Protein AF-0000000066932301 (afdb_homodimer)

Secondary structure (DSSP, 8-state):
------HHHHHHHHHHHHHHHHHTTT-HHHHHHHHEEEEEEEEETTSPPEESHHHIIIIIHHHHHTTEEEEEEEEEEEEEETTEEEEEEEEEEEETTS-TTSTT-EEEEEEEEEEEEE-TTS-EEEEEEEEEE--HHHHHHHHHHHT--/------HHHHHHHHHHHHHHHHHTTT-HHHHHHHHEEEEEEEEETTSPPEESHHHIIIIIHHHHHTTEEEEEEEEEEEEEETTEEEEEEEEEEEETTS-TTSTT-EEEEEEEEEEEEE-TTS-EEEEEEEEEE--HHHHHHHHHHHTT-

Foldseek 3Di:
DPPPPPVVNVQVVVLVVVLQVQVFVLQLCSNLVVAADQFAWEAEAPDPIDTGSCCVSPPPSNVVSVQWPGWGWDWPDWDDDPQKIKTKTKIWTHTPPDDPVRPLIDIWIKIKIFGWDADPVRHIHGRYMYIHTDCVSVVVSSCVRPVVD/DPPPPPVVNVQVVVLVVVLQVQVFVLQLCSNLVVAADQFAWEAEAPDPIDTGSCCVSPPNSNVVSVQWPGKGWDWPDWDDDPQKIKTKTKIWTHTPPDDPVCPLIDIWIKIKIFGWDADPVGHIHGRYMYIHTDCVSVVVSSCVRPVVD

Organism: NCBI:txid1442368

Radius of gyration: 20.49 Å; Cα contacts (8 Å, |Δi|>4): 571; chains: 2; bounding box: 59×53×52 Å

pLDDT: mean 94.24, std 12.94, range [23.59, 98.94]

Solvent-accessible surface area (backbone atoms only — not comparable to full-atom values): 15966 Å² total; per-residue (Å²): 129,80,78,76,72,53,67,69,52,58,51,50,50,50,51,52,52,51,50,41,55,34,48,41,67,56,36,39,60,65,26,39,71,69,41,41,33,68,71,18,35,38,34,53,48,88,48,75,72,43,66,26,36,63,46,44,32,68,57,59,43,40,72,61,40,71,48,40,73,38,48,43,69,43,78,74,49,71,51,76,53,90,51,34,36,43,36,38,29,41,34,40,35,28,52,56,89,54,61,87,88,48,86,72,47,41,75,41,65,35,36,37,41,36,33,43,46,74,44,96,86,66,46,66,32,27,42,32,38,38,36,28,35,53,60,58,70,55,52,53,51,48,44,63,63,56,64,75,93,131,80,79,75,72,54,67,70,53,57,53,50,50,51,51,51,53,50,52,41,56,34,49,41,67,55,36,39,60,65,26,39,69,68,40,41,34,68,72,17,36,38,34,53,49,89,48,75,72,45,66,26,36,65,47,43,32,69,58,58,42,40,72,60,40,72,48,40,73,38,46,44,70,43,78,73,50,71,51,76,53,91,51,34,37,43,35,38,29,40,34,40,35,29,52,56,89,55,63,88,88,48,86,72,47,42,74,41,66,36,36,38,41,35,33,45,46,76,44,96,86,68,46,67,32,27,41,31,37,40,36,28,36,52,60,59,70,55,52,51,51,48,45,63,65,54,62,74,95

Sequence (298 aa):
MASKQDPDRARIQKWLEDNHAASATLSASHWCNNFFSSDIVLQFGNHPPVQGLENVRDHFFPPQLARLDLMEHYIEYFDYVAPRIYQAARIRYRVKGDDPSGKDDVEIPGFATFYVREKEDGGLICYRMEVFIDSRPLEKRLQEVFKGEMASKQDPDRARIQKWLEDNHAASATLSASHWCNNFFSSDIVLQFGNHPPVQGLENVRDHFFPPQLARLDLMEHYIEYFDYVAPRIYQAARIRYRVKGDDPSGKDDVEIPGFATFYVREKEDGGLICYRMEVFIDSRPLEKRLQEVFKGE

Nearest PDB structures (foldseek):
  5iep-assembly1_A  TM=7.722E-01  e=1.688E-08  synthetic construct
  3hx8-assembly2_C  TM=7.615E-01  e=3.060E-08  Mesorhizobium loti
  5ien-assembly1_A  TM=7.304E-01  e=7.466E-08  synthetic construct
  3rob-assembly2_D  TM=7.357E-01  e=4.260E-06  Planctopirus limnophila DSM 3776
  3ff2-assembly1_A-2  TM=7.410E-01  e=2.122E-05  Novosphingobium aromaticivorans DSM 12444

Structure (mmCIF, N/CA/C/O backbone):
data_AF-0000000066932301-model_v1
#
loop_
_entity.id
_entity.type
_entity.pdbx_description
1 polymer 'Unplaced genomic scaffold supercont1.3, whole genome shotgun sequence'
#
loop_
_atom_site.group_PDB
_atom_site.id
_atom_site.type_symbol
_atom_site.label_atom_id
_atom_site.label_alt_id
_atom_site.label_comp_id
_atom_site.label_asym_id
_atom_site.label_entity_id
_atom_site.label_seq_id
_atom_site.pdbx_PDB_ins_code
_atom_site.Cartn_x
_atom_site.Cartn_y
_atom_site.Cartn_z
_atom_site.occupancy
_atom_site.B_iso_or_equiv
_atom_site.auth_seq_id
_atom_site.auth_comp_id
_atom_site.auth_asym_id
_atom_site.auth_atom_id
_atom_site.pdbx_PDB_model_num
ATOM 1 N N . MET A 1 1 ? 23.922 16.797 -20.859 1 23.59 1 MET A N 1
ATOM 2 C CA . MET A 1 1 ? 24.688 15.883 -20.016 1 23.59 1 MET A CA 1
ATOM 3 C C . MET A 1 1 ? 23.812 14.711 -19.562 1 23.59 1 MET A C 1
ATOM 5 O O . MET A 1 1 ? 22.688 14.898 -19.109 1 23.59 1 MET A O 1
ATOM 9 N N . ALA A 1 2 ? 23.75 13.523 -20.016 1 30.47 2 ALA A N 1
ATOM 10 C CA . ALA A 1 2 ? 22.938 12.336 -19.766 1 30.47 2 ALA A CA 1
ATOM 11 C C . ALA A 1 2 ? 22.859 12.023 -18.266 1 30.47 2 ALA A C 1
ATOM 13 O O . ALA A 1 2 ? 23.891 11.969 -17.594 1 30.47 2 ALA A O 1
ATOM 14 N N . SER A 1 3 ? 21.969 12.406 -17.484 1 37.12 3 SER A N 1
ATOM 15 C CA . SER A 1 3 ? 21.969 12.281 -16.031 1 37.12 3 SER A CA 1
ATOM 16 C C . SER A 1 3 ? 22.516 10.93 -15.594 1 37.12 3 SER A C 1
ATOM 18 O O . SER A 1 3 ? 22.109 9.891 -16.125 1 37.12 3 SER A O 1
ATOM 20 N N . LYS A 1 4 ? 23.703 10.695 -15.328 1 42.41 4 LYS A N 1
ATOM 21 C CA . LYS A 1 4 ? 24.422 9.5 -14.883 1 42.41 4 LYS A CA 1
ATOM 22 C C . LYS A 1 4 ? 23.531 8.625 -14 1 42.41 4 LYS A C 1
ATOM 24 O O . LYS A 1 4 ? 23.094 9.047 -12.93 1 42.41 4 LYS A O 1
ATOM 29 N N . GLN A 1 5 ? 22.781 7.695 -14.625 1 49.62 5 GLN A N 1
ATOM 30 C CA . GLN A 1 5 ? 22.016 6.719 -13.859 1 49.62 5 GLN A CA 1
ATOM 31 C C . GLN A 1 5 ? 22.844 6.117 -12.734 1 49.62 5 GLN A C 1
ATOM 33 O O . GLN A 1 5 ? 24.016 5.777 -12.938 1 49.62 5 GLN A O 1
ATOM 38 N N . ASP A 1 6 ? 22.578 6.367 -11.461 1 65.31 6 ASP A N 1
ATOM 39 C CA . ASP A 1 6 ? 23.172 5.75 -10.289 1 65.31 6 ASP A CA 1
ATOM 40 C C . ASP A 1 6 ? 23.234 4.23 -10.438 1 65.31 6 ASP A C 1
ATOM 42 O O . ASP A 1 6 ? 22.203 3.574 -10.594 1 65.31 6 ASP A O 1
ATOM 46 N N . PRO A 1 7 ? 24.453 3.688 -10.953 1 69.19 7 PRO A N 1
ATOM 47 C CA . PRO A 1 7 ? 24.594 2.25 -11.188 1 69.19 7 PRO A CA 1
ATOM 48 C C . PRO A 1 7 ? 23.766 1.406 -10.227 1 69.19 7 PRO A C 1
ATOM 50 O O . PRO A 1 7 ? 23.281 0.337 -10.594 1 69.19 7 PRO A O 1
ATOM 53 N N . ASP A 1 8 ? 23.625 1.852 -9.133 1 84.44 8 ASP A N 1
ATOM 54 C CA . ASP A 1 8 ? 22.828 1.124 -8.156 1 84.44 8 ASP A CA 1
ATOM 55 C C . ASP A 1 8 ? 21.344 1.125 -8.555 1 84.44 8 ASP A C 1
ATOM 57 O O . ASP A 1 8 ? 20.672 0.105 -8.438 1 84.44 8 ASP A O 1
ATOM 61 N N . ARG A 1 9 ? 21.031 2.205 -9.25 1 91.56 9 ARG A N 1
ATOM 62 C CA . ARG A 1 9 ? 19.625 2.283 -9.648 1 91.56 9 ARG A CA 1
ATOM 63 C C . ARG A 1 9 ? 19.344 1.348 -10.82 1 91.56 9 ARG A C 1
ATOM 65 O O . ARG A 1 9 ? 18.281 0.703 -10.859 1 91.56 9 ARG A O 1
ATOM 72 N N . ALA A 1 10 ? 20.172 1.258 -11.82 1 93.81 10 ALA A N 1
ATOM 73 C CA . ALA A 1 10 ? 20.016 0.374 -12.969 1 93.81 10 ALA A CA 1
ATOM 74 C C . ALA A 1 10 ? 19.953 -1.087 -12.539 1 93.81 10 ALA A C 1
ATOM 76 O O . ALA A 1 10 ? 19.172 -1.874 -13.094 1 93.81 10 ALA A O 1
ATOM 77 N N . ARG A 1 11 ? 20.766 -1.373 -11.594 1 94.5 11 ARG A N 1
ATOM 78 C CA . ARG A 1 11 ? 20.797 -2.729 -11.062 1 94.5 11 ARG A CA 1
ATOM 79 C C . ARG A 1 11 ? 19.469 -3.078 -10.391 1 94.5 11 ARG A C 1
ATOM 81 O O . ARG A 1 11 ? 18.938 -4.172 -10.586 1 94.5 11 ARG A O 1
ATOM 88 N N . ILE A 1 12 ? 18.922 -2.207 -9.664 1 96.94 12 ILE A N 1
ATOM 89 C CA . ILE A 1 12 ? 17.656 -2.402 -8.961 1 96.94 12 ILE A CA 1
ATOM 90 C C . ILE A 1 12 ? 16.516 -2.502 -9.977 1 96.94 12 ILE A C 1
ATOM 92 O O . ILE A 1 12 ? 15.648 -3.371 -9.859 1 96.94 12 ILE A O 1
ATOM 96 N N . GLN A 1 13 ? 16.594 -1.638 -10.938 1 97.5 13 GLN A N 1
ATOM 97 C CA . GLN A 1 13 ? 15.578 -1.668 -11.977 1 97.5 13 GLN A CA 1
ATOM 98 C C . GLN A 1 13 ? 15.562 -3.016 -12.695 1 97.5 13 GLN A C 1
ATOM 100 O O . GLN A 1 13 ? 14.492 -3.596 -12.914 1 97.5 13 GLN A O 1
ATOM 105 N N . LYS A 1 14 ? 16.688 -3.451 -13.055 1 97.31 14 LYS A N 1
ATOM 106 C CA . LYS A 1 14 ? 16.781 -4.738 -13.734 1 97.31 14 LYS A CA 1
ATOM 107 C C . LYS A 1 14 ? 16.25 -5.863 -12.859 1 97.31 14 LYS A C 1
ATOM 109 O O . LYS A 1 14 ? 15.539 -6.754 -13.344 1 97.31 14 LYS A O 1
ATOM 114 N N . TRP A 1 15 ? 16.578 -5.848 -11.594 1 98 15 TRP A N 1
ATOM 115 C CA . TRP A 1 15 ? 16.078 -6.855 -10.664 1 98 15 TRP A CA 1
ATOM 116 C C . TRP A 1 15 ? 14.555 -6.852 -10.617 1 98 15 TRP A C 1
ATOM 118 O O . TRP A 1 15 ? 13.922 -7.906 -10.648 1 98 15 TRP A O 1
ATOM 128 N N . LEU A 1 16 ? 13.953 -5.676 -10.539 1 98.75 16 LEU A N 1
ATOM 129 C CA . LEU A 1 16 ? 12.5 -5.543 -10.508 1 98.75 16 LEU A CA 1
ATOM 130 C C . LEU A 1 16 ? 11.875 -6.074 -11.789 1 98.75 16 LEU A C 1
ATOM 132 O O . LEU A 1 16 ? 10.898 -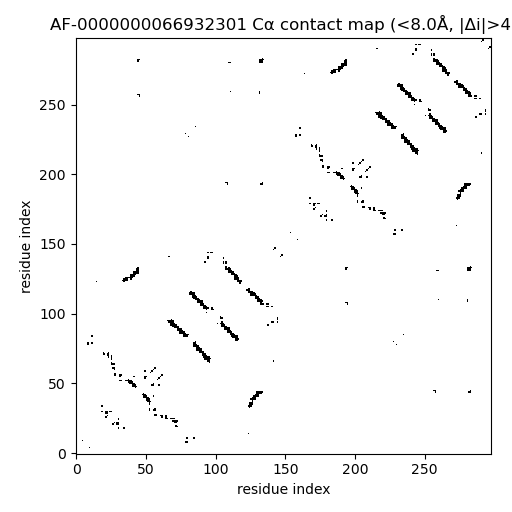6.832 -11.742 1 98.75 16 LEU A O 1
ATOM 136 N N . GLU A 1 17 ? 12.422 -5.664 -12.875 1 98.75 17 GLU A N 1
ATOM 137 C CA . GLU A 1 17 ? 11.906 -6.098 -14.164 1 98.75 17 GLU A CA 1
ATOM 138 C C . GLU A 1 17 ? 11.984 -7.613 -14.312 1 98.75 17 GLU A C 1
ATOM 140 O O . GLU A 1 17 ? 11.039 -8.25 -14.781 1 98.75 17 GLU A O 1
ATOM 145 N N . ASP A 1 18 ? 13.109 -8.172 -13.914 1 98.69 18 ASP A N 1
ATOM 146 C CA . ASP A 1 18 ? 13.266 -9.625 -13.977 1 98.69 18 ASP A CA 1
ATOM 147 C C . ASP A 1 18 ? 12.305 -10.328 -13.023 1 98.69 18 ASP A C 1
ATOM 149 O O . ASP A 1 18 ? 11.742 -11.375 -13.359 1 98.69 18 ASP A O 1
ATOM 153 N N . ASN A 1 19 ? 12.188 -9.82 -11.828 1 98.88 19 ASN A N 1
ATOM 154 C CA . ASN A 1 19 ? 11.234 -10.359 -10.867 1 98.88 19 ASN A CA 1
ATOM 155 C C . ASN A 1 19 ? 9.812 -10.383 -11.43 1 98.88 19 ASN A C 1
ATOM 157 O O . ASN A 1 19 ? 9.117 -11.391 -11.32 1 98.88 19 ASN A O 1
ATOM 161 N N . HIS A 1 20 ? 9.391 -9.297 -12.062 1 98.88 20 HIS A N 1
ATOM 162 C CA . HIS A 1 20 ? 8.039 -9.188 -12.602 1 98.88 20 HIS A CA 1
ATOM 163 C C . HIS A 1 20 ? 7.871 -10.07 -13.828 1 98.88 20 HIS A C 1
ATOM 165 O O . HIS A 1 20 ? 6.797 -10.641 -14.047 1 98.88 20 HIS A O 1
ATOM 171 N N . ALA A 1 21 ? 8.953 -10.156 -14.656 1 98.81 21 ALA A N 1
ATOM 172 C CA . ALA A 1 21 ? 8.906 -11.086 -15.773 1 98.81 21 ALA A CA 1
ATOM 173 C C . ALA A 1 21 ? 8.711 -12.523 -15.289 1 98.81 21 ALA A C 1
ATOM 175 O O . ALA A 1 21 ? 7.961 -13.289 -15.883 1 98.81 21 ALA A O 1
ATOM 176 N N . ALA A 1 22 ? 9.375 -12.836 -14.219 1 98.75 22 ALA A N 1
ATOM 177 C CA . ALA A 1 22 ? 9.25 -14.172 -13.641 1 98.75 22 ALA A CA 1
ATOM 178 C C . ALA A 1 22 ? 7.836 -14.406 -13.109 1 98.75 22 ALA A C 1
ATOM 180 O O . ALA A 1 22 ? 7.227 -15.445 -13.383 1 98.75 22 ALA A O 1
ATOM 181 N N . SER A 1 23 ? 7.281 -13.492 -12.352 1 98.69 23 SER A N 1
ATOM 182 C CA . SER A 1 23 ? 5.938 -13.664 -11.812 1 98.69 23 SER A CA 1
ATOM 183 C C . SER A 1 23 ? 4.898 -13.75 -12.93 1 98.69 23 SER A C 1
ATOM 185 O O . SER A 1 23 ? 3.879 -14.422 -12.781 1 98.69 23 SER A O 1
ATOM 187 N N . ALA A 1 24 ? 5.172 -13.133 -14.086 1 98.75 24 ALA A N 1
ATOM 188 C CA . ALA A 1 24 ? 4.246 -13.102 -15.219 1 98.75 24 ALA A CA 1
ATOM 189 C C . ALA A 1 24 ? 4.129 -14.477 -15.867 1 98.75 24 ALA A C 1
ATOM 191 O O . ALA A 1 24 ? 3.189 -14.727 -16.625 1 98.75 24 ALA A O 1
ATOM 192 N N . THR A 1 25 ? 5.07 -15.352 -15.625 1 98.62 25 THR A N 1
ATOM 193 C CA . THR A 1 25 ? 4.992 -16.703 -16.156 1 98.62 25 THR A CA 1
ATOM 194 C C . THR A 1 25 ? 3.912 -17.516 -15.438 1 98.62 25 THR A C 1
ATOM 196 O O . THR A 1 25 ? 3.525 -18.594 -15.898 1 98.62 25 THR A O 1
ATOM 199 N N . LEU A 1 26 ? 3.49 -17.062 -14.336 1 98.62 26 LEU A N 1
ATOM 200 C CA . LEU A 1 26 ? 2.488 -17.688 -13.477 1 98.62 26 LEU A CA 1
ATOM 201 C C . LEU A 1 26 ? 2.988 -19.016 -12.938 1 98.62 26 LEU A C 1
ATOM 203 O O . LEU A 1 26 ? 2.189 -19.891 -12.586 1 98.62 26 LEU A O 1
ATOM 207 N N . SER A 1 27 ? 4.285 -19.219 -12.922 1 98.56 27 SER A N 1
ATOM 208 C CA . SER A 1 27 ? 4.949 -20.328 -12.266 1 98.56 27 SER A CA 1
ATOM 209 C C . SER A 1 27 ? 5.539 -19.922 -10.914 1 98.56 27 SER A C 1
ATOM 211 O O . SER A 1 27 ? 6.594 -19.281 -10.867 1 98.56 27 SER A O 1
ATOM 213 N N . ALA A 1 28 ? 4.84 -20.312 -9.82 1 98.56 28 ALA A N 1
ATOM 214 C CA . ALA A 1 28 ? 5.324 -19.969 -8.484 1 98.56 28 ALA A CA 1
ATOM 215 C C . ALA A 1 28 ? 6.73 -20.516 -8.25 1 98.56 28 ALA A C 1
ATOM 217 O O . ALA A 1 28 ? 7.578 -19.844 -7.664 1 98.56 28 ALA A O 1
ATOM 218 N N . SER A 1 29 ? 6.969 -21.688 -8.727 1 98.38 29 SER A N 1
ATOM 219 C CA . SER A 1 29 ? 8.273 -22.312 -8.539 1 98.38 29 SER A CA 1
ATOM 220 C C . SER A 1 29 ? 9.375 -21.5 -9.203 1 98.38 29 SER A C 1
ATOM 222 O O . SER A 1 29 ? 10.391 -21.172 -8.578 1 98.38 29 SER A O 1
ATOM 224 N N . HIS A 1 30 ? 9.18 -21.203 -10.453 1 98.31 30 HIS A N 1
ATOM 225 C CA . HIS A 1 30 ? 10.164 -20.422 -11.18 1 98.31 30 HIS A CA 1
ATOM 226 C C . HIS A 1 30 ? 10.383 -19.047 -10.531 1 98.31 30 HIS A C 1
ATOM 228 O O . HIS A 1 30 ? 11.523 -18.656 -10.281 1 98.31 30 HIS A O 1
ATOM 234 N N . TRP A 1 31 ? 9.336 -18.359 -10.188 1 98.69 31 TRP A N 1
ATOM 235 C CA . TRP A 1 31 ? 9.391 -17.016 -9.609 1 98.69 31 TRP A CA 1
ATOM 236 C C . TRP A 1 31 ? 10.062 -17.047 -8.234 1 98.69 31 TRP A C 1
ATOM 238 O O . TRP A 1 31 ? 11.117 -16.438 -8.047 1 98.69 31 TRP A O 1
ATOM 248 N N . CYS A 1 32 ? 9.625 -17.875 -7.375 1 98.81 32 CYS A N 1
ATOM 249 C CA . CYS A 1 32 ? 10.07 -17.859 -5.984 1 98.81 32 CYS A CA 1
ATOM 250 C C . CYS A 1 32 ? 11.5 -18.359 -5.867 1 98.81 32 CYS A C 1
ATOM 252 O O . CYS A 1 32 ? 12.289 -17.828 -5.094 1 98.81 32 CYS A O 1
ATOM 254 N N . ASN A 1 33 ? 11.867 -19.359 -6.621 1 98.31 33 ASN A N 1
ATOM 255 C CA . ASN A 1 33 ? 13.203 -19.938 -6.527 1 98.31 33 ASN A CA 1
ATOM 256 C C . ASN A 1 33 ? 14.273 -18.938 -6.977 1 98.31 33 ASN A C 1
ATOM 258 O O . ASN A 1 33 ? 15.414 -19 -6.52 1 98.31 33 ASN A O 1
ATOM 262 N N . ASN A 1 34 ? 13.891 -18.047 -7.781 1 97.81 34 ASN A N 1
ATOM 263 C CA . ASN A 1 34 ? 14.898 -17.172 -8.367 1 97.81 34 ASN A CA 1
ATOM 264 C C . ASN A 1 34 ? 14.969 -15.836 -7.645 1 97.81 34 ASN A C 1
ATOM 266 O O . ASN A 1 34 ? 15.984 -15.141 -7.719 1 97.81 34 ASN A O 1
ATOM 270 N N . PHE A 1 35 ? 13.992 -15.492 -6.809 1 98.69 35 PHE A N 1
ATOM 271 C CA . PHE A 1 35 ? 13.969 -14.109 -6.344 1 98.69 35 PHE A CA 1
ATOM 272 C C . PHE A 1 35 ? 13.789 -14.047 -4.832 1 98.69 35 PHE A C 1
ATOM 274 O O . PHE A 1 35 ? 13.992 -13 -4.223 1 98.69 35 PHE A O 1
ATOM 281 N N . PHE A 1 36 ? 13.484 -15.141 -4.211 1 98.81 36 PHE A N 1
ATOM 282 C CA . PHE A 1 36 ? 13.25 -15.133 -2.771 1 98.81 36 PHE A CA 1
ATOM 283 C C . PHE A 1 36 ? 14.258 -16.031 -2.057 1 98.81 36 PHE A C 1
ATOM 285 O O . PHE A 1 36 ? 14.602 -17.094 -2.553 1 98.81 36 PHE A O 1
ATOM 292 N N . SER A 1 37 ? 14.719 -15.562 -0.908 1 98.56 37 SER A N 1
ATOM 293 C CA . SER A 1 37 ? 15.602 -16.375 -0.073 1 98.56 37 SER A CA 1
ATOM 294 C C . SER A 1 37 ? 14.836 -17.484 0.633 1 98.56 37 SER A C 1
ATOM 296 O O . SER A 1 37 ? 13.609 -17.453 0.708 1 98.56 37 SER A O 1
ATOM 298 N N . SER A 1 38 ? 15.531 -18.422 1.209 1 98.38 38 SER A N 1
ATOM 299 C CA . SER A 1 38 ? 14.914 -19.562 1.873 1 98.38 38 SER A CA 1
ATOM 300 C C . SER A 1 38 ? 14.148 -19.125 3.119 1 98.38 38 SER A C 1
ATOM 302 O O . SER A 1 38 ? 13.164 -19.781 3.508 1 98.38 38 SER A O 1
ATOM 304 N N . ASP A 1 39 ? 14.562 -18.016 3.695 1 98.5 39 ASP A N 1
ATOM 305 C CA . ASP A 1 39 ? 13.969 -17.547 4.945 1 98.5 39 ASP A CA 1
ATOM 306 C C . ASP A 1 39 ? 13.016 -16.375 4.695 1 98.5 39 ASP A C 1
ATOM 308 O O . ASP A 1 39 ? 12.773 -15.57 5.594 1 98.5 39 ASP A O 1
ATOM 312 N N . ILE A 1 40 ? 12.516 -16.25 3.531 1 98.81 40 ILE A N 1
ATOM 313 C CA . ILE A 1 40 ? 11.625 -15.148 3.152 1 98.81 40 ILE A CA 1
ATOM 314 C C . ILE A 1 40 ? 10.469 -15.055 4.141 1 98.81 40 ILE A C 1
ATOM 316 O O . ILE A 1 40 ? 9.945 -16.078 4.59 1 98.81 40 ILE A O 1
ATOM 320 N N . VAL A 1 41 ? 10.078 -13.859 4.504 1 98.88 41 VAL A N 1
ATOM 321 C CA . VAL A 1 41 ? 8.828 -13.539 5.18 1 98.88 41 VAL A CA 1
ATOM 322 C C . VAL A 1 41 ? 7.953 -12.68 4.27 1 98.88 41 VAL A C 1
ATOM 324 O O . VAL A 1 41 ? 8.383 -11.625 3.805 1 98.88 41 VAL A O 1
ATOM 327 N N . LEU A 1 42 ? 6.746 -13.133 3.988 1 98.81 42 LEU A N 1
ATOM 328 C CA . LEU A 1 42 ? 5.809 -12.445 3.107 1 98.81 42 LEU A CA 1
ATOM 329 C C . LEU A 1 42 ? 4.613 -11.914 3.893 1 98.81 42 LEU A C 1
ATOM 331 O O . LEU A 1 42 ? 3.9 -12.688 4.543 1 98.81 42 LEU A O 1
ATOM 335 N N . GLN A 1 43 ? 4.473 -10.68 3.922 1 98.62 43 GLN A N 1
ATOM 336 C CA . GLN A 1 43 ? 3.238 -10.016 4.336 1 98.62 43 GLN A CA 1
ATOM 337 C C . GLN A 1 43 ? 2.436 -9.547 3.127 1 98.62 43 GLN A C 1
ATOM 339 O O . GLN A 1 43 ? 2.852 -8.625 2.416 1 98.62 43 GLN A O 1
ATOM 344 N N . PHE A 1 44 ? 1.265 -10.141 2.912 1 98.25 44 PHE A N 1
ATOM 345 C CA . PHE A 1 44 ? 0.418 -9.805 1.772 1 98.25 44 PHE A CA 1
ATOM 346 C C . PHE A 1 44 ? -0.91 -9.219 2.238 1 98.25 44 PHE A C 1
ATOM 348 O O . PHE A 1 44 ? -1.804 -9.961 2.66 1 98.25 44 PHE A O 1
ATOM 355 N N . GLY A 1 45 ? -1.016 -7.93 2.062 1 96.5 45 GLY A N 1
ATOM 356 C CA . GLY A 1 45 ? -2.225 -7.273 2.537 1 96.5 45 GLY A CA 1
ATOM 357 C C . GLY A 1 45 ? -2.512 -7.543 4.004 1 96.5 45 GLY A C 1
ATOM 358 O O . GLY A 1 45 ? -1.651 -7.328 4.859 1 96.5 45 GLY A O 1
ATOM 359 N N . ASN A 1 46 ? -3.734 -7.984 4.25 1 96.69 46 ASN A N 1
ATOM 360 C CA . ASN A 1 46 ? -4.176 -8.219 5.621 1 96.69 46 ASN A CA 1
ATOM 361 C C . ASN A 1 46 ? -3.949 -9.664 6.047 1 96.69 46 ASN A C 1
ATOM 363 O O . ASN A 1 46 ? -4.273 -10.039 7.176 1 96.69 46 ASN A O 1
ATOM 367 N N . HIS A 1 47 ? -3.336 -10.438 5.246 1 96.12 47 HIS A N 1
ATOM 368 C CA . HIS A 1 47 ? -3.117 -11.844 5.582 1 96.12 47 HIS A CA 1
ATOM 369 C C . HIS A 1 47 ? -2.07 -11.984 6.684 1 96.12 47 HIS A C 1
ATOM 371 O O . HIS A 1 47 ? -1.171 -11.156 6.805 1 96.12 47 HIS A O 1
ATOM 377 N N . PRO A 1 48 ? -2.184 -13.086 7.414 1 96.44 48 PRO A N 1
ATOM 378 C CA . PRO A 1 48 ? -1.06 -13.383 8.305 1 96.44 48 PRO A CA 1
ATOM 379 C C . PRO A 1 48 ? 0.258 -13.562 7.555 1 96.44 48 PRO A C 1
ATOM 381 O O . PRO A 1 48 ? 0.263 -14.023 6.41 1 96.44 48 PRO A O 1
ATOM 384 N N . PRO A 1 49 ? 1.34 -13.188 8.203 1 98.19 49 PRO A N 1
ATOM 385 C CA . PRO A 1 49 ? 2.633 -13.391 7.547 1 98.19 49 PRO A CA 1
ATOM 386 C C . PRO A 1 49 ? 2.918 -14.859 7.242 1 98.19 49 PRO A C 1
ATOM 388 O O . PRO A 1 49 ? 2.57 -15.742 8.031 1 98.19 49 PRO A O 1
ATOM 391 N N . VAL A 1 50 ? 3.514 -15.086 6.055 1 98.69 50 VAL A N 1
ATOM 392 C CA . VAL A 1 50 ? 3.941 -16.422 5.633 1 98.69 50 VAL A CA 1
ATOM 393 C C . VAL A 1 50 ? 5.465 -16.516 5.703 1 98.69 50 VAL A C 1
ATOM 395 O O . VAL A 1 50 ? 6.176 -15.703 5.113 1 98.69 50 VAL A O 1
ATOM 398 N N . GLN A 1 51 ? 5.949 -17.516 6.398 1 98.69 51 GLN A N 1
ATOM 399 C CA . GLN A 1 51 ? 7.387 -17.641 6.602 1 98.69 51 GLN A CA 1
ATOM 400 C C . GLN A 1 51 ? 7.945 -18.859 5.859 1 98.69 51 GLN A C 1
ATOM 402 O O . GLN A 1 51 ? 7.375 -19.953 5.93 1 98.69 51 GLN A O 1
ATOM 407 N N . GLY A 1 52 ? 9.023 -18.609 5.137 1 98.88 52 GLY A N 1
ATOM 408 C CA . GLY A 1 52 ? 9.742 -19.703 4.504 1 98.88 52 GLY A CA 1
ATOM 409 C C . GLY A 1 52 ? 9.406 -19.859 3.033 1 98.88 52 GLY A C 1
ATOM 410 O O . GLY A 1 52 ? 8.242 -19.766 2.645 1 98.88 52 GLY A O 1
ATOM 411 N N . LEU A 1 53 ? 10.422 -20.156 2.258 1 98.88 53 LEU A N 1
ATOM 412 C CA . LEU A 1 53 ? 10.297 -20.266 0.809 1 98.88 53 LEU A CA 1
ATOM 413 C C . LEU A 1 53 ? 9.297 -21.359 0.431 1 98.88 53 LEU A C 1
ATOM 415 O O . LEU A 1 53 ? 8.461 -21.156 -0.454 1 98.88 53 LEU A O 1
ATOM 419 N N . GLU A 1 54 ? 9.344 -22.469 1.036 1 98.69 54 GLU A N 1
ATOM 420 C CA . GLU A 1 54 ? 8.445 -23.578 0.727 1 98.69 54 GLU A CA 1
ATOM 421 C C . GLU A 1 54 ? 6.988 -23.172 0.916 1 98.69 54 GLU A C 1
ATOM 423 O O . GLU A 1 54 ? 6.141 -23.484 0.08 1 98.69 54 GLU A O 1
ATOM 428 N N . ASN A 1 55 ? 6.68 -22.531 1.988 1 98.81 55 ASN A N 1
ATOM 429 C CA . ASN A 1 55 ? 5.312 -22.109 2.271 1 98.81 55 ASN A CA 1
ATOM 430 C C . ASN A 1 55 ? 4.816 -21.094 1.252 1 98.81 55 ASN A C 1
ATOM 432 O O . ASN A 1 55 ? 3.686 -21.188 0.772 1 98.81 55 ASN A O 1
ATOM 436 N N . VAL A 1 56 ? 5.668 -20.125 0.902 1 98.81 56 VAL A N 1
ATOM 437 C CA . VAL A 1 56 ? 5.305 -19.094 -0.062 1 98.81 56 VAL A CA 1
ATOM 438 C C . VAL A 1 56 ? 5.148 -19.719 -1.448 1 98.81 56 VAL A C 1
ATOM 440 O O . VAL A 1 56 ? 4.145 -19.484 -2.127 1 98.81 56 VAL A O 1
ATOM 443 N N . ARG A 1 57 ? 6.051 -20.562 -1.807 1 98.81 57 ARG A N 1
ATOM 444 C CA . ARG A 1 57 ? 6.16 -21.156 -3.133 1 98.81 57 ARG A CA 1
ATOM 445 C C . ARG A 1 57 ? 5.102 -22.234 -3.338 1 98.81 57 ARG A C 1
ATOM 447 O O . ARG A 1 57 ? 4.512 -22.328 -4.414 1 98.81 57 ARG A O 1
ATOM 454 N N . ASP A 1 58 ? 4.848 -23.016 -2.32 1 98.69 58 ASP A N 1
ATOM 455 C CA . ASP A 1 58 ? 4.062 -24.234 -2.518 1 98.69 58 ASP A CA 1
ATOM 456 C C . ASP A 1 58 ? 2.633 -24.047 -2.01 1 98.69 58 ASP A C 1
ATOM 458 O O . ASP A 1 58 ? 1.725 -24.766 -2.424 1 98.69 58 ASP A O 1
ATOM 462 N N . HIS A 1 59 ? 2.436 -23.062 -1.137 1 98.25 59 HIS A N 1
ATOM 463 C CA . HIS A 1 59 ? 1.119 -23 -0.512 1 98.25 59 HIS A CA 1
ATOM 464 C C . HIS A 1 59 ? 0.46 -21.641 -0.744 1 98.25 59 HIS A C 1
ATOM 466 O O . HIS A 1 59 ? -0.75 -21.562 -0.969 1 98.25 59 HIS A O 1
ATOM 472 N N . PHE A 1 60 ? 1.159 -20.594 -0.708 1 98.56 60 PHE A N 1
ATOM 473 C CA . PHE A 1 60 ? 0.516 -19.281 -0.758 1 98.56 60 PHE A CA 1
ATOM 474 C C . PHE A 1 60 ? 0.185 -18.891 -2.195 1 98.56 60 PHE A C 1
ATOM 476 O O . PHE A 1 60 ? -0.97 -18.609 -2.516 1 98.56 60 PHE A O 1
ATOM 483 N N . PHE A 1 61 ? 1.169 -18.875 -3.145 1 98.5 61 PHE A N 1
ATOM 484 C CA . PHE A 1 61 ? 0.995 -18.266 -4.465 1 98.5 61 PHE A CA 1
ATOM 485 C C . PHE A 1 61 ? 0.271 -19.234 -5.398 1 98.5 61 PHE A C 1
ATOM 487 O O . PHE A 1 61 ? -0.598 -18.812 -6.172 1 98.5 61 PHE A O 1
ATOM 494 N N . PRO A 1 62 ? 0.492 -20.594 -5.316 1 98.44 62 PRO A N 1
ATOM 495 C CA . PRO A 1 62 ? -0.032 -21.469 -6.355 1 98.44 62 PRO A CA 1
ATOM 496 C C . PRO A 1 62 ? -1.554 -21.406 -6.473 1 98.44 62 PRO A C 1
ATOM 498 O O . PRO A 1 62 ? -2.088 -21.266 -7.574 1 98.44 62 PRO A O 1
ATOM 501 N N . PRO A 1 63 ? -2.334 -21.453 -5.395 1 97.31 63 PRO A N 1
ATOM 502 C CA . PRO A 1 63 ? -3.785 -21.406 -5.594 1 97.31 63 PRO A CA 1
ATOM 503 C C . PRO A 1 63 ? -4.246 -20.094 -6.23 1 97.31 63 PRO A C 1
ATOM 505 O O . PRO A 1 63 ? -5.258 -20.078 -6.938 1 97.31 63 PRO A O 1
ATOM 508 N N . GLN A 1 64 ? -3.559 -19 -5.992 1 96.25 64 GLN A N 1
ATOM 509 C CA . GLN A 1 64 ? -3.92 -17.703 -6.574 1 96.25 64 GLN A CA 1
ATOM 510 C C . GLN A 1 64 ? -3.539 -17.641 -8.055 1 96.25 64 GLN A C 1
ATOM 512 O O . GLN A 1 64 ? -4.352 -17.25 -8.891 1 96.25 64 GLN A O 1
ATOM 517 N N . LEU A 1 65 ? -2.354 -18.062 -8.367 1 98.31 65 LEU A N 1
ATOM 518 C CA . LEU A 1 65 ? -1.841 -18 -9.734 1 98.31 65 LEU A CA 1
ATOM 519 C C . LEU A 1 65 ? -2.588 -18.953 -10.648 1 98.31 65 LEU A C 1
ATOM 521 O O . LEU A 1 65 ? -2.734 -18.703 -11.844 1 98.31 65 LEU A O 1
ATOM 525 N N . ALA A 1 66 ? -3.113 -20.047 -10.078 1 97.81 66 ALA A N 1
ATOM 526 C CA . ALA A 1 66 ? -3.82 -21.062 -10.852 1 97.81 66 ALA A CA 1
ATOM 527 C C . ALA A 1 66 ? -5.117 -20.516 -11.43 1 97.81 66 ALA A C 1
ATOM 529 O O . ALA A 1 66 ? -5.672 -21.078 -12.375 1 97.81 66 ALA A O 1
ATOM 530 N N . ARG A 1 67 ? -5.574 -19.422 -10.914 1 97.88 67 ARG A N 1
ATOM 531 C CA . ARG A 1 67 ? -6.855 -18.875 -11.328 1 97.88 67 ARG A CA 1
ATOM 532 C C . ARG A 1 67 ? -6.664 -17.766 -12.367 1 97.88 67 ARG A C 1
ATOM 534 O O . ARG A 1 67 ? -7.633 -17.156 -12.82 1 97.88 67 ARG A O 1
ATOM 541 N N . LEU A 1 68 ? -5.438 -17.547 -12.812 1 98.44 68 LEU A N 1
ATOM 542 C CA . LEU A 1 68 ? -5.137 -16.422 -13.695 1 98.44 68 LEU A CA 1
ATOM 543 C C . LEU A 1 68 ? -4.613 -16.906 -15.039 1 98.44 68 LEU A C 1
ATOM 545 O O . LEU A 1 68 ? -3.895 -17.906 -15.109 1 98.44 68 LEU A O 1
ATOM 549 N N . ASP A 1 69 ? -4.949 -16.172 -16.094 1 98.38 69 ASP A N 1
ATOM 550 C CA . ASP A 1 69 ? -4.297 -16.312 -17.391 1 98.38 69 ASP A CA 1
ATOM 551 C C . ASP A 1 69 ? -3.215 -15.242 -17.578 1 98.38 69 ASP A C 1
ATOM 553 O O . ASP A 1 69 ? -2.324 -15.391 -18.422 1 98.38 69 ASP A O 1
ATOM 557 N N . LEU A 1 70 ? -3.338 -14.195 -16.781 1 98.69 70 LEU A N 1
ATOM 558 C CA . LEU A 1 70 ? -2.395 -13.094 -16.938 1 98.69 70 LEU A CA 1
ATOM 559 C C . LEU A 1 70 ? -2.207 -12.352 -15.609 1 98.69 70 LEU A C 1
ATOM 561 O O . LEU A 1 70 ? -3.178 -12.086 -14.898 1 98.69 70 LEU A O 1
ATOM 565 N N . MET A 1 71 ? -1.025 -12.055 -15.305 1 98.81 71 MET A N 1
ATOM 566 C CA . MET A 1 71 ? -0.592 -11.109 -14.281 1 98.81 71 MET A CA 1
ATOM 567 C C . MET A 1 71 ? 0.638 -10.336 -14.742 1 98.81 71 MET A C 1
ATOM 569 O O . MET A 1 71 ? 1.716 -10.914 -14.906 1 98.81 71 MET A O 1
ATOM 573 N N . GLU A 1 72 ? 0.472 -9.07 -14.945 1 98.69 72 GLU A N 1
ATOM 574 C CA . GLU A 1 72 ? 1.563 -8.227 -15.414 1 98.69 72 GLU A CA 1
ATOM 575 C C . GLU A 1 72 ? 1.7 -6.969 -14.555 1 98.69 72 GLU A C 1
ATOM 577 O O . GLU A 1 72 ? 0.709 -6.293 -14.273 1 98.69 72 GLU A O 1
ATOM 582 N N . HIS A 1 73 ? 2.902 -6.75 -14.125 1 98.81 73 HIS A N 1
ATOM 583 C CA . HIS A 1 73 ? 3.197 -5.559 -13.336 1 98.81 73 HIS A CA 1
ATOM 584 C C . HIS A 1 73 ? 3.787 -4.457 -14.203 1 98.81 73 HIS A C 1
ATOM 586 O O . HIS A 1 73 ? 4.734 -4.691 -14.961 1 98.81 73 HIS A O 1
ATOM 592 N N . TYR A 1 74 ? 3.236 -3.328 -14.125 1 98.44 74 TYR A N 1
ATOM 593 C CA . TYR A 1 74 ? 3.803 -2.105 -14.688 1 98.44 74 TYR A CA 1
ATOM 594 C C . TYR A 1 74 ? 4.387 -1.222 -13.586 1 98.44 74 TYR A C 1
ATOM 596 O O . TYR A 1 74 ? 3.66 -0.75 -12.711 1 98.44 74 TYR A O 1
ATOM 604 N N . ILE A 1 75 ? 5.68 -1.011 -13.617 1 98.69 75 ILE A N 1
ATOM 605 C CA . ILE A 1 75 ? 6.348 -0.212 -12.594 1 98.69 75 ILE A CA 1
ATOM 606 C C . ILE A 1 75 ? 6.023 1.266 -12.805 1 98.69 75 ILE A C 1
ATOM 608 O O . ILE A 1 75 ? 6.387 1.85 -13.828 1 98.69 75 ILE A O 1
ATOM 612 N N . GLU A 1 76 ? 5.367 1.854 -11.883 1 98.56 76 GLU A N 1
ATOM 613 C CA . GLU A 1 76 ? 5.117 3.291 -11.938 1 98.56 76 GLU A CA 1
ATOM 614 C C . GLU A 1 76 ?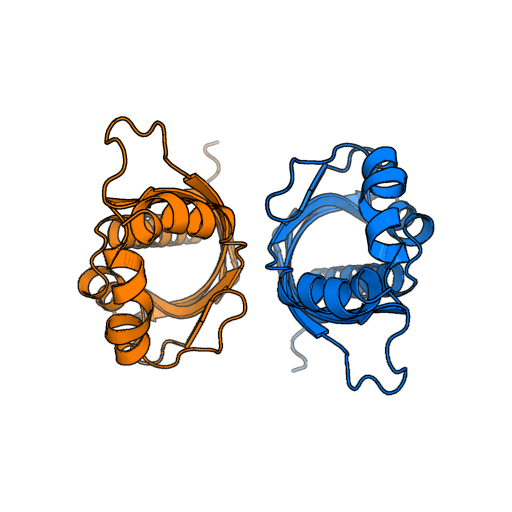 6.348 4.082 -11.5 1 98.56 76 GLU A C 1
ATOM 616 O O . GLU A 1 76 ? 6.785 4.996 -12.195 1 98.56 76 GLU A O 1
ATOM 621 N N . TYR A 1 77 ? 6.941 3.742 -10.336 1 98.5 77 TYR A N 1
ATOM 622 C CA . TYR A 1 77 ? 8.203 4.27 -9.82 1 98.5 77 TYR A CA 1
ATOM 623 C C . TYR A 1 77 ? 8.797 3.336 -8.773 1 98.5 77 TYR A C 1
ATOM 625 O O . TYR A 1 77 ? 8.125 2.426 -8.289 1 98.5 77 TYR A O 1
ATOM 633 N N . PHE A 1 78 ? 10.023 3.592 -8.547 1 98.56 78 PHE A N 1
ATOM 634 C CA . PHE A 1 78 ? 10.695 2.873 -7.473 1 98.56 78 PHE A CA 1
ATOM 635 C C . PHE A 1 78 ? 11.859 3.689 -6.922 1 98.56 78 PHE A C 1
ATOM 637 O O . PHE A 1 78 ? 12.344 4.613 -7.582 1 98.56 78 PHE A O 1
ATOM 644 N N . ASP A 1 79 ? 12.227 3.396 -5.68 1 97.81 79 ASP A N 1
ATOM 645 C CA . ASP A 1 79 ? 13.453 3.873 -5.059 1 97.81 79 ASP A CA 1
ATOM 646 C C . ASP A 1 79 ? 14.109 2.773 -4.227 1 97.81 79 ASP A C 1
ATOM 648 O O . ASP A 1 79 ? 13.508 1.728 -3.98 1 97.81 79 ASP A O 1
ATOM 652 N N . TYR A 1 80 ? 15.32 3.049 -3.99 1 96.44 80 TYR A N 1
ATOM 653 C CA . TYR A 1 80 ? 16.094 2.082 -3.223 1 96.44 80 TYR A CA 1
ATOM 654 C C . TYR A 1 80 ? 16.828 2.76 -2.068 1 96.44 80 TYR A C 1
ATOM 656 O O . TYR A 1 80 ? 17.594 3.705 -2.279 1 96.44 80 TYR A O 1
ATOM 664 N N . VAL A 1 81 ? 16.469 2.373 -0.863 1 95.88 81 VAL A N 1
ATOM 665 C CA . VAL A 1 81 ? 17.172 2.674 0.377 1 95.88 81 VAL A CA 1
ATOM 666 C C . VAL A 1 81 ? 17.531 1.376 1.102 1 95.88 81 VAL A C 1
ATOM 668 O O . VAL A 1 81 ? 16.656 0.753 1.724 1 95.88 81 VAL A O 1
ATOM 671 N N . ALA A 1 82 ? 18.781 1.077 1.016 1 93.75 82 ALA A N 1
ATOM 672 C CA . ALA A 1 82 ? 19.188 -0.225 1.543 1 93.75 82 ALA A CA 1
ATOM 673 C C . ALA A 1 82 ? 18.641 -0.436 2.953 1 93.75 82 ALA A C 1
ATOM 675 O O . ALA A 1 82 ? 18.734 0.453 3.803 1 93.75 82 ALA A O 1
ATOM 676 N N . PRO A 1 83 ? 18.062 -1.522 3.139 1 96.56 83 PRO A N 1
ATOM 677 C CA . PRO A 1 83 ? 17.953 -2.707 2.283 1 96.56 83 PRO A CA 1
ATOM 678 C C . PRO A 1 83 ? 16.609 -2.797 1.563 1 96.56 83 PRO A C 1
ATOM 680 O O . PRO A 1 83 ? 16.219 -3.873 1.099 1 96.56 83 PRO A O 1
ATOM 683 N N . ARG A 1 84 ? 15.867 -1.735 1.41 1 98.19 84 ARG A N 1
ATOM 684 C CA . ARG A 1 84 ? 14.492 -1.768 0.925 1 98.19 84 ARG A CA 1
ATOM 685 C C . ARG A 1 84 ? 14.398 -1.231 -0.499 1 98.19 84 ARG A C 1
ATOM 687 O O . ARG A 1 84 ? 14.93 -0.159 -0.799 1 98.19 84 ARG A O 1
ATOM 694 N N . ILE A 1 85 ? 13.766 -2.033 -1.353 1 98.38 85 ILE A N 1
ATOM 695 C CA . ILE A 1 85 ? 13.227 -1.521 -2.609 1 98.38 85 ILE A CA 1
ATOM 696 C C . ILE A 1 85 ? 11.766 -1.131 -2.422 1 98.38 85 ILE A C 1
ATOM 698 O O . ILE A 1 85 ? 10.938 -1.955 -2.016 1 98.38 85 ILE A O 1
ATOM 702 N N . TYR A 1 86 ? 11.484 0.127 -2.664 1 98.69 86 TYR A N 1
ATOM 703 C CA . TYR A 1 86 ? 10.117 0.633 -2.703 1 98.69 86 TYR A CA 1
ATOM 704 C C . TYR A 1 86 ? 9.594 0.683 -4.133 1 98.69 86 TYR A C 1
ATOM 706 O O . TYR A 1 86 ? 10.234 1.264 -5.016 1 98.69 86 TYR A O 1
ATOM 714 N N . GLN A 1 87 ? 8.391 0.07 -4.355 1 98.88 87 GLN A N 1
ATOM 715 C CA . GLN A 1 87 ? 7.867 0.093 -5.719 1 98.88 87 GLN A CA 1
ATOM 716 C C . GLN A 1 87 ? 6.352 0.283 -5.719 1 98.88 87 GLN A C 1
ATOM 718 O O . GLN A 1 87 ? 5.629 -0.454 -5.047 1 98.88 87 GLN A O 1
ATOM 723 N N . ALA A 1 88 ? 5.914 1.272 -6.441 1 98.88 88 ALA A N 1
ATOM 724 C CA . ALA A 1 88 ? 4.52 1.348 -6.875 1 98.88 88 ALA A CA 1
ATOM 725 C C . ALA A 1 88 ? 4.344 0.74 -8.266 1 98.88 88 ALA A C 1
ATOM 727 O O . ALA A 1 88 ? 5.176 0.946 -9.148 1 98.88 88 ALA A O 1
ATOM 728 N N . ALA A 1 89 ? 3.305 -0.045 -8.398 1 98.69 89 ALA A N 1
ATOM 729 C CA . ALA A 1 89 ? 3.01 -0.662 -9.695 1 98.69 89 ALA A CA 1
ATOM 730 C C . ALA A 1 89 ? 1.505 -0.718 -9.938 1 98.69 89 ALA A C 1
ATOM 732 O O . ALA A 1 89 ? 0.71 -0.636 -9 1 98.69 89 ALA A O 1
ATOM 733 N N . ARG A 1 90 ? 1.158 -0.739 -11.125 1 98.25 90 ARG A N 1
ATOM 734 C CA . ARG A 1 90 ? -0.154 -1.182 -11.586 1 98.25 90 ARG A CA 1
ATOM 735 C C . ARG A 1 90 ? -0.104 -2.621 -12.086 1 98.25 90 ARG A C 1
ATOM 737 O O . ARG A 1 90 ? 0.779 -2.984 -12.867 1 98.25 90 ARG A O 1
ATOM 744 N N . ILE A 1 91 ? -1.025 -3.441 -11.648 1 98.81 91 ILE A N 1
ATOM 745 C CA . ILE A 1 91 ? -1.021 -4.852 -12.023 1 98.81 91 ILE A CA 1
ATOM 746 C C . ILE A 1 91 ? -2.238 -5.16 -12.891 1 98.81 91 ILE A C 1
ATOM 748 O O . ILE A 1 91 ? -3.373 -4.863 -12.5 1 98.81 91 ILE A O 1
ATOM 752 N N . ARG A 1 92 ? -1.999 -5.699 -14 1 98.75 92 ARG A N 1
ATOM 753 C CA . ARG A 1 92 ? -3.064 -6.18 -14.875 1 98.75 92 ARG A CA 1
ATOM 754 C C . ARG A 1 92 ? -3.275 -7.68 -14.703 1 98.75 92 ARG A C 1
ATOM 756 O O . ARG A 1 92 ? -2.336 -8.461 -14.844 1 98.75 92 ARG A O 1
ATOM 763 N N . TYR A 1 93 ? -4.488 -8 -14.406 1 98.75 93 TYR A N 1
ATOM 764 C CA . TYR A 1 93 ? -4.871 -9.398 -14.234 1 98.75 93 TYR A CA 1
ATOM 765 C C . TYR A 1 93 ? -5.867 -9.82 -15.305 1 98.75 93 TYR A C 1
ATOM 767 O O . TYR A 1 93 ? -6.762 -9.055 -15.672 1 98.75 93 TYR A O 1
ATOM 775 N N . ARG A 1 94 ? -5.746 -11.023 -15.766 1 98.75 94 ARG A N 1
ATOM 776 C CA . ARG A 1 94 ? -6.785 -11.734 -16.5 1 98.75 94 ARG A CA 1
ATOM 777 C C . ARG A 1 94 ? -7.141 -13.047 -15.82 1 98.75 94 ARG A C 1
ATOM 779 O O . ARG A 1 94 ? -6.277 -13.898 -15.609 1 98.75 94 ARG A O 1
ATOM 786 N N . VAL A 1 95 ? -8.359 -13.172 -15.484 1 98.44 95 VAL A N 1
ATOM 787 C CA . VAL A 1 95 ? -8.836 -14.383 -14.828 1 98.44 95 VAL A CA 1
ATOM 788 C C . VAL A 1 95 ? -8.938 -15.516 -15.844 1 98.44 95 VAL A C 1
ATOM 790 O O . VAL A 1 95 ? -9.32 -15.297 -17 1 98.44 95 VAL A O 1
ATOM 793 N N . LYS A 1 96 ? -8.562 -16.656 -15.383 1 97 96 LYS A N 1
ATOM 794 C CA . LYS A 1 96 ? -8.688 -17.828 -16.25 1 97 96 LYS A CA 1
ATOM 795 C C . LYS A 1 96 ? -10.117 -17.984 -16.766 1 97 96 LYS A C 1
ATOM 797 O O . LYS A 1 96 ? -11.07 -17.938 -15.977 1 97 96 LYS A O 1
ATOM 802 N N . GLY A 1 97 ? -10.297 -18.109 -18.109 1 94.69 97 GLY A N 1
ATOM 803 C CA . GLY A 1 97 ? -11.625 -18.25 -18.672 1 94.69 97 GLY A CA 1
ATOM 804 C C . GLY A 1 97 ? -12.156 -16.953 -19.266 1 94.69 9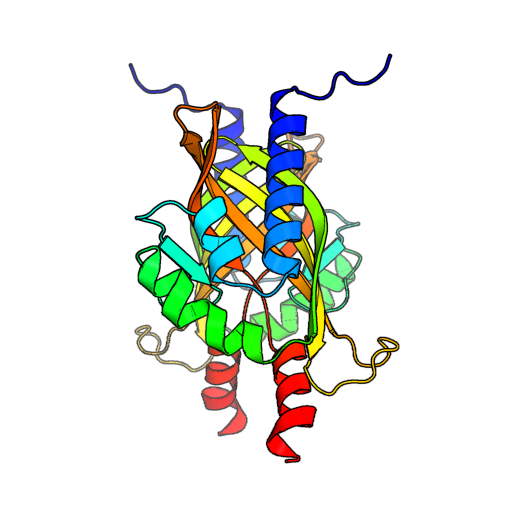7 GLY A C 1
ATOM 805 O O . GLY A 1 97 ? -13.117 -16.969 -20.047 1 94.69 97 GLY A O 1
ATOM 806 N N . ASP A 1 98 ? -11.5 -15.867 -18.953 1 96.5 98 ASP A N 1
ATOM 807 C CA . ASP A 1 98 ? -11.93 -14.586 -19.5 1 96.5 98 ASP A CA 1
ATOM 808 C C . ASP A 1 98 ? -11.531 -14.445 -20.969 1 96.5 98 ASP A C 1
ATOM 810 O O . ASP A 1 98 ? -10.719 -15.219 -21.469 1 96.5 98 ASP A O 1
ATOM 814 N N . ASP A 1 99 ? -12.117 -13.438 -21.609 1 94.69 99 ASP A N 1
ATOM 815 C CA . ASP A 1 99 ? -11.875 -13.117 -23.016 1 94.69 99 ASP A CA 1
ATOM 816 C C . ASP A 1 99 ? -10.406 -12.789 -23.266 1 94.69 99 ASP A C 1
ATOM 818 O O . ASP A 1 99 ? -9.852 -11.898 -22.609 1 94.69 99 ASP A O 1
ATOM 822 N N . PRO A 1 100 ? -9.75 -13.422 -24.156 1 95.31 100 PRO A N 1
ATOM 823 C CA . PRO A 1 100 ? -8.32 -13.211 -24.406 1 95.31 100 PRO A CA 1
ATOM 824 C C . PRO A 1 100 ? -8.016 -11.844 -25 1 95.31 100 PRO A C 1
ATOM 826 O O . PRO A 1 100 ? -6.855 -11.43 -25.047 1 95.31 100 PRO A O 1
ATOM 829 N N . SER A 1 101 ? -9.016 -11.133 -25.484 1 96.69 101 SER A N 1
ATOM 830 C CA . SER A 1 101 ? -8.805 -9.797 -26.031 1 96.69 101 SER A CA 1
ATOM 831 C C . SER A 1 101 ? -8.453 -8.797 -24.938 1 96.69 101 SER A C 1
ATOM 833 O O . SER A 1 101 ? -7.949 -7.711 -25.219 1 96.69 101 SER A O 1
ATOM 835 N N . GLY A 1 102 ? -8.812 -9.125 -23.688 1 96.62 102 GLY A N 1
ATOM 836 C CA . GLY A 1 102 ? -8.469 -8.266 -22.562 1 96.62 102 GLY A CA 1
ATOM 837 C C . GLY A 1 102 ? -9.602 -7.352 -22.141 1 96.62 102 GLY A C 1
ATOM 838 O O . GLY A 1 102 ? -9.414 -6.469 -21.297 1 96.62 102 GLY A O 1
ATOM 839 N N . LYS A 1 103 ? -10.789 -7.559 -22.672 1 96.44 103 LYS A N 1
ATOM 840 C CA . LYS A 1 103 ? -11.891 -6.66 -22.375 1 96.44 103 LYS A CA 1
ATOM 841 C C . LYS A 1 103 ? -12.312 -6.781 -20.906 1 96.44 103 LYS A C 1
ATOM 843 O O . LYS A 1 103 ? -12.875 -5.844 -20.344 1 96.44 103 LYS A O 1
ATOM 848 N N . ASP A 1 104 ? -12.008 -7.945 -20.234 1 97 104 ASP A N 1
ATOM 849 C CA . ASP A 1 104 ? -12.422 -8.211 -18.859 1 97 104 ASP A CA 1
ATOM 850 C C . ASP A 1 104 ? -11.25 -8.062 -17.906 1 97 104 ASP A C 1
ATOM 852 O O . ASP A 1 104 ? -11.367 -8.383 -16.719 1 97 104 ASP A O 1
ATOM 856 N N . ASP A 1 105 ? -10.109 -7.629 -18.438 1 98.56 105 ASP A N 1
ATOM 857 C CA . ASP A 1 105 ? -8.938 -7.496 -17.578 1 98.56 105 ASP A CA 1
ATOM 858 C C . ASP A 1 105 ? -9.203 -6.516 -16.438 1 98.56 105 ASP A C 1
ATOM 860 O O . ASP A 1 105 ? -9.945 -5.547 -16.609 1 98.56 105 ASP A O 1
ATOM 864 N N . VAL A 1 106 ? -8.586 -6.809 -15.32 1 98.19 106 VAL A N 1
ATOM 865 C CA . VAL A 1 106 ? -8.68 -5.965 -14.133 1 98.19 106 VAL A CA 1
ATOM 866 C C . VAL A 1 106 ? -7.32 -5.332 -13.844 1 98.19 106 VAL A C 1
ATOM 868 O O . VAL A 1 106 ? -6.293 -6.016 -13.867 1 98.19 106 VAL A O 1
ATOM 871 N N . GLU A 1 107 ? -7.293 -4.094 -13.641 1 98.06 107 GLU A N 1
ATOM 872 C CA . GLU A 1 107 ? -6.07 -3.391 -13.273 1 98.06 107 GLU A CA 1
ATOM 873 C C . GLU A 1 107 ? -6.176 -2.781 -11.883 1 98.06 107 GLU A C 1
ATOM 875 O O . GLU A 1 107 ? -7.141 -2.072 -11.578 1 98.06 107 GLU A O 1
ATOM 880 N N . ILE A 1 108 ? -5.184 -3.061 -11.055 1 98.25 108 ILE A N 1
ATOM 881 C CA . ILE A 1 108 ? -5.203 -2.637 -9.656 1 98.25 108 ILE A CA 1
ATOM 882 C C . ILE A 1 108 ? -3.871 -1.979 -9.297 1 98.25 108 ILE A C 1
ATOM 884 O O . ILE A 1 108 ? -2.805 -2.51 -9.617 1 98.25 108 ILE A O 1
ATOM 888 N N . PRO A 1 109 ? -3.918 -0.807 -8.688 1 98.19 109 PRO A N 1
ATOM 889 C CA . PRO A 1 109 ? -2.664 -0.289 -8.133 1 98.19 109 PRO A CA 1
ATOM 890 C C . PRO A 1 109 ? -2.195 -1.071 -6.906 1 98.19 109 PRO A C 1
ATOM 892 O O . PRO A 1 109 ? -3.018 -1.575 -6.141 1 98.19 109 PRO A O 1
ATOM 895 N N . GLY A 1 110 ? -0.93 -1.224 -6.719 1 98.44 110 GLY A N 1
ATOM 896 C CA . GLY A 1 110 ? -0.327 -1.858 -5.555 1 98.44 110 GLY A CA 1
ATOM 897 C C . GLY A 1 110 ? 1.034 -1.288 -5.203 1 98.44 110 GLY A C 1
ATOM 898 O O . GLY A 1 110 ? 1.607 -0.515 -5.977 1 98.44 110 GLY A O 1
ATOM 899 N N . PHE A 1 111 ? 1.472 -1.524 -4.031 1 98.94 111 PHE A N 1
ATOM 900 C CA . PHE A 1 111 ? 2.789 -1.13 -3.549 1 98.94 111 PHE A CA 1
ATOM 901 C C . PHE A 1 111 ? 3.49 -2.301 -2.871 1 98.94 111 PHE A C 1
ATOM 903 O O . PHE A 1 111 ? 2.865 -3.062 -2.131 1 98.94 111 PHE A O 1
ATOM 910 N N . ALA A 1 112 ? 4.75 -2.449 -3.094 1 98.88 112 ALA A N 1
ATOM 911 C CA . ALA A 1 112 ? 5.531 -3.484 -2.424 1 98.88 112 ALA A CA 1
ATOM 912 C C . ALA A 1 112 ? 6.84 -2.92 -1.88 1 98.88 112 ALA A C 1
ATOM 914 O O . ALA A 1 112 ? 7.465 -2.064 -2.512 1 98.88 112 ALA A O 1
ATOM 915 N N . THR A 1 113 ? 7.215 -3.361 -0.743 1 98.88 113 THR A N 1
ATOM 916 C CA . THR A 1 113 ? 8.562 -3.193 -0.208 1 98.88 113 THR A CA 1
ATOM 917 C C . THR A 1 113 ? 9.32 -4.52 -0.227 1 98.88 113 THR A C 1
ATOM 919 O O . THR A 1 113 ? 8.898 -5.488 0.403 1 98.88 113 THR A O 1
ATOM 922 N N . PHE A 1 114 ? 10.414 -4.555 -0.973 1 98.88 114 PHE A N 1
ATOM 923 C CA . PHE A 1 114 ? 11.289 -5.719 -1.009 1 98.88 114 PHE A CA 1
ATOM 924 C C . PHE A 1 114 ? 12.539 -5.48 -0.172 1 98.88 114 PHE A C 1
ATOM 926 O O . PHE A 1 114 ? 13.32 -4.57 -0.46 1 98.88 114 PHE A O 1
ATOM 933 N N . TYR A 1 115 ? 12.688 -6.223 0.885 1 98.81 115 TYR A N 1
ATOM 934 C CA . TYR A 1 115 ? 13.969 -6.258 1.584 1 98.81 115 TYR A CA 1
ATOM 935 C C . TYR A 1 115 ? 14.945 -7.207 0.896 1 98.81 115 TYR A C 1
ATOM 937 O O . TYR A 1 115 ? 14.672 -8.406 0.777 1 98.81 115 TYR A O 1
ATOM 945 N N . VAL A 1 116 ? 16.062 -6.598 0.479 1 98.38 116 VAL A N 1
ATOM 946 C CA . VAL A 1 116 ? 16.953 -7.406 -0.345 1 98.38 116 VAL A CA 1
ATOM 947 C C . VAL A 1 116 ? 18.344 -7.434 0.275 1 98.38 116 VAL A C 1
ATOM 949 O O . VAL A 1 116 ? 18.703 -6.543 1.05 1 98.38 116 VAL A O 1
ATOM 952 N N . ARG A 1 117 ? 19.031 -8.422 -0.035 1 97.44 117 ARG A N 1
ATOM 953 C CA . ARG A 1 117 ? 20.453 -8.539 0.277 1 97.44 117 ARG A CA 1
ATOM 954 C C . ARG A 1 117 ? 21.234 -9.094 -0.912 1 97.44 117 ARG A C 1
ATOM 956 O O . ARG A 1 117 ? 20.656 -9.734 -1.796 1 97.44 117 ARG A O 1
ATOM 963 N N . GLU A 1 118 ? 22.469 -8.789 -0.88 1 94.88 118 GLU A N 1
ATOM 964 C CA . GLU A 1 118 ? 23.344 -9.242 -1.968 1 94.88 118 GLU A CA 1
ATOM 965 C C . GLU A 1 118 ? 23.766 -10.695 -1.777 1 94.88 118 GLU A C 1
ATOM 967 O O . GLU A 1 118 ? 24.078 -11.109 -0.662 1 94.88 118 GLU A O 1
ATOM 972 N N . LYS A 1 119 ? 23.734 -11.383 -2.891 1 94.19 119 LYS A N 1
ATOM 973 C CA . LYS A 1 119 ? 24.25 -12.742 -2.928 1 94.19 119 LYS A CA 1
ATOM 974 C C . LYS A 1 119 ? 25.75 -12.758 -3.225 1 94.19 119 LYS A C 1
ATOM 976 O O . LYS A 1 119 ? 26.328 -11.711 -3.52 1 94.19 119 LYS A O 1
ATOM 981 N N . GLU A 1 120 ? 26.281 -13.961 -3.127 1 91.19 120 GLU A N 1
ATOM 982 C CA . GLU A 1 120 ? 27.703 -14.133 -3.395 1 91.19 120 GLU A CA 1
ATOM 983 C C . GLU A 1 120 ? 28.047 -13.758 -4.836 1 91.19 120 GLU A C 1
ATOM 985 O O . GLU A 1 120 ? 29.125 -13.227 -5.105 1 91.19 120 GLU A O 1
ATOM 990 N N . ASP A 1 121 ? 27.094 -13.945 -5.734 1 90.75 121 ASP A N 1
ATOM 991 C CA . ASP A 1 121 ? 27.344 -13.703 -7.152 1 90.75 121 ASP A CA 1
ATOM 992 C C . ASP A 1 121 ? 27.016 -12.258 -7.531 1 90.75 121 ASP A C 1
ATOM 994 O O . ASP A 1 121 ? 27.047 -11.898 -8.703 1 90.75 121 ASP A O 1
ATOM 998 N N . GLY A 1 122 ? 26.594 -11.477 -6.594 1 88.88 122 GLY A N 1
ATOM 999 C CA . GLY A 1 122 ? 26.312 -10.07 -6.84 1 88.88 122 GLY A CA 1
ATOM 1000 C C . GLY A 1 122 ? 24.844 -9.789 -7.098 1 88.88 122 GLY A C 1
ATOM 1001 O O . GLY A 1 122 ? 24.438 -8.633 -7.152 1 88.88 122 GLY A O 1
ATOM 1002 N N . GLY A 1 123 ? 24.094 -10.852 -7.242 1 93.62 123 GLY A N 1
ATOM 1003 C CA . GLY A 1 123 ? 22.672 -10.688 -7.445 1 93.62 123 GLY A CA 1
ATOM 1004 C C . GLY A 1 123 ? 21.922 -10.328 -6.172 1 93.62 123 GLY A C 1
ATOM 1005 O O . GLY A 1 123 ? 22.484 -10.398 -5.078 1 93.62 123 GLY A O 1
ATOM 1006 N N . LEU A 1 124 ? 20.75 -9.883 -6.285 1 97.06 124 LEU A N 1
ATOM 1007 C CA . LEU A 1 124 ? 19.891 -9.555 -5.145 1 97.06 124 LEU A CA 1
ATOM 1008 C C . LEU A 1 124 ? 18.891 -10.672 -4.883 1 97.06 124 LEU A C 1
ATOM 1010 O O . LEU A 1 124 ? 18.391 -11.297 -5.824 1 97.06 124 LEU A O 1
ATOM 1014 N N . ILE A 1 125 ? 18.672 -10.867 -3.6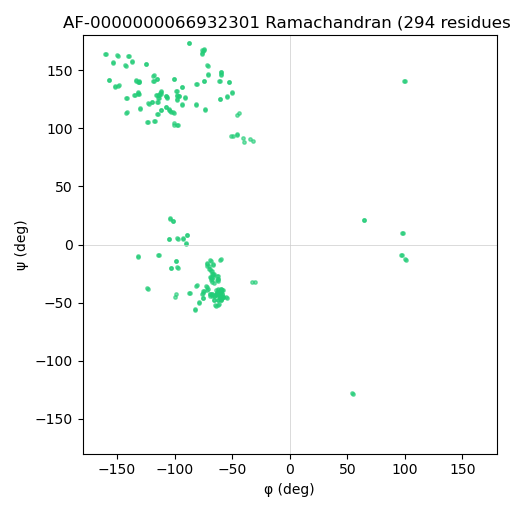39 1 98.38 125 ILE A N 1
ATOM 1015 C CA . ILE A 1 125 ? 17.641 -11.812 -3.225 1 98.38 125 ILE A CA 1
ATOM 1016 C C . ILE A 1 125 ? 16.734 -11.172 -2.174 1 98.38 125 ILE A C 1
ATOM 1018 O O . ILE A 1 125 ? 17.203 -10.438 -1.303 1 98.38 125 ILE A O 1
ATOM 1022 N N . CYS A 1 126 ? 15.523 -11.406 -2.244 1 98.81 126 CYS A N 1
ATOM 1023 C CA . CYS A 1 126 ? 14.531 -10.836 -1.337 1 98.81 126 CYS A CA 1
ATOM 1024 C C . CYS A 1 126 ? 14.297 -11.742 -0.14 1 98.81 126 CYS A C 1
ATOM 1026 O O . CYS A 1 126 ? 13.969 -12.922 -0.305 1 98.81 126 CYS A O 1
ATOM 1028 N N . TYR A 1 127 ? 14.445 -11.156 1.063 1 98.81 127 TYR A N 1
ATOM 10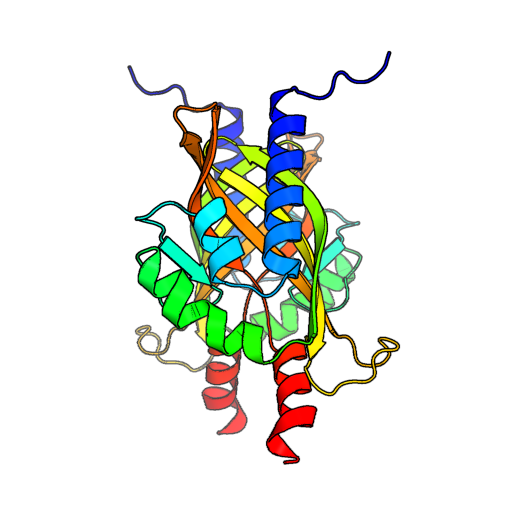29 C CA . TYR A 1 127 ? 14.273 -11.984 2.252 1 98.81 127 TYR A CA 1
ATOM 1030 C C . TYR A 1 127 ? 13.047 -11.547 3.043 1 98.81 127 TYR A C 1
ATOM 1032 O O . TYR A 1 127 ? 12.633 -12.234 3.984 1 98.81 127 TYR A O 1
ATOM 1040 N N . ARG A 1 128 ? 12.461 -10.492 2.713 1 98.88 128 ARG A N 1
ATOM 1041 C CA . ARG A 1 128 ? 11.18 -10.023 3.23 1 98.88 128 ARG A CA 1
ATOM 1042 C C . ARG A 1 128 ? 10.422 -9.227 2.176 1 98.88 128 ARG A C 1
ATOM 1044 O O . ARG A 1 128 ? 11.016 -8.43 1.443 1 98.88 128 ARG A O 1
ATOM 1051 N N . MET A 1 129 ? 9.188 -9.453 2.061 1 98.94 129 MET A N 1
ATOM 1052 C CA . MET A 1 129 ? 8.328 -8.75 1.117 1 98.94 129 MET A CA 1
ATOM 1053 C C . MET A 1 129 ? 7.016 -8.336 1.784 1 98.94 129 MET A C 1
ATOM 1055 O O . MET A 1 129 ? 6.387 -9.141 2.473 1 98.94 129 MET A O 1
ATOM 1059 N N . GLU A 1 130 ? 6.684 -7.121 1.661 1 98.88 130 GLU A N 1
ATOM 1060 C CA . GLU A 1 130 ? 5.402 -6.582 2.107 1 98.88 130 GLU A CA 1
ATOM 1061 C C . GLU A 1 130 ? 4.617 -5.992 0.94 1 98.88 130 GLU A C 1
ATOM 1063 O O . GLU A 1 130 ? 5.137 -5.172 0.185 1 98.88 130 GLU A O 1
ATOM 1068 N N . VAL A 1 131 ? 3.436 -6.5 0.74 1 98.88 131 VAL A N 1
ATOM 1069 C CA . VAL A 1 131 ? 2.578 -6.059 -0.355 1 98.88 131 VAL A CA 1
ATOM 1070 C C . VAL A 1 131 ? 1.338 -5.367 0.206 1 98.88 131 VAL A C 1
ATOM 1072 O O . VAL A 1 131 ? 0.66 -5.906 1.083 1 98.88 131 VAL A O 1
ATOM 1075 N N . PHE A 1 132 ? 1.053 -4.219 -0.258 1 98.81 132 PHE A N 1
ATOM 1076 C CA . PHE A 1 132 ? -0.128 -3.436 0.083 1 98.81 132 PHE A CA 1
ATOM 1077 C C . PHE A 1 132 ? -1.027 -3.254 -1.134 1 98.81 132 PHE A C 1
ATOM 1079 O O . PHE A 1 132 ? -0.649 -2.586 -2.098 1 98.81 132 PHE A O 1
ATOM 1086 N N . ILE A 1 133 ? -2.143 -3.844 -1.072 1 98.44 133 ILE A N 1
ATOM 1087 C CA . ILE A 1 133 ? -3.029 -3.896 -2.229 1 98.44 133 ILE A CA 1
ATOM 1088 C C . ILE A 1 133 ? -4.465 -4.137 -1.769 1 98.44 133 ILE A C 1
ATOM 1090 O O . ILE A 1 133 ? -4.695 -4.805 -0.756 1 98.44 133 ILE A O 1
ATOM 1094 N N . ASP A 1 134 ? -5.418 -3.506 -2.391 1 97.81 134 ASP A N 1
ATOM 1095 C CA . ASP A 1 134 ? -6.84 -3.82 -2.285 1 97.81 134 ASP A CA 1
ATOM 1096 C C . ASP A 1 134 ? -7.297 -4.691 -3.453 1 97.81 134 ASP A C 1
ATOM 1098 O O . ASP A 1 134 ? -7.547 -4.184 -4.551 1 97.81 134 ASP A O 1
ATOM 1102 N N . SER A 1 135 ? -7.465 -5.988 -3.215 1 97.5 135 SER A N 1
ATOM 1103 C CA . SER A 1 135 ? -7.656 -6.984 -4.266 1 97.5 135 SER A CA 1
ATOM 1104 C C . SER A 1 135 ? -9.133 -7.145 -4.613 1 97.5 135 SER A C 1
ATOM 1106 O O . SER A 1 135 ? -9.492 -8.023 -5.398 1 97.5 135 SER A O 1
ATOM 1108 N N . ARG A 1 136 ? -10.062 -6.367 -4.152 1 97.06 136 ARG A N 1
ATOM 1109 C CA . ARG A 1 136 ? -11.5 -6.531 -4.293 1 97.06 136 ARG A CA 1
ATOM 1110 C C . ARG A 1 136 ? -11.906 -6.566 -5.766 1 97.06 136 ARG A C 1
ATOM 1112 O O . ARG A 1 136 ? -12.711 -7.41 -6.172 1 97.06 136 ARG A O 1
ATOM 1119 N N . PRO A 1 137 ? -11.297 -5.652 -6.633 1 97.62 137 PRO A N 1
ATOM 1120 C CA . PRO A 1 137 ? -11.695 -5.727 -8.039 1 97.62 137 PRO A CA 1
ATOM 1121 C C . PRO A 1 137 ? -11.398 -7.086 -8.672 1 97.62 137 PRO A C 1
ATOM 1123 O O . PRO A 1 137 ? -12.203 -7.598 -9.453 1 97.62 137 PRO A O 1
ATOM 1126 N N . LEU A 1 138 ? -10.281 -7.699 -8.336 1 97.94 138 LEU A N 1
ATOM 1127 C CA . LEU A 1 138 ? -9.93 -9.016 -8.859 1 97.94 138 LEU A CA 1
ATOM 1128 C C . LEU A 1 138 ? -10.859 -10.086 -8.281 1 97.94 138 LEU A C 1
ATOM 1130 O O . LEU A 1 138 ? -11.305 -10.977 -9.008 1 97.94 138 LEU A O 1
ATOM 1134 N N . GLU A 1 139 ? -11.125 -9.992 -6.984 1 97.06 139 GLU A N 1
ATOM 1135 C CA . GLU A 1 139 ? -12 -10.961 -6.336 1 97.06 139 GLU A CA 1
ATOM 1136 C C . GLU A 1 139 ? -13.406 -10.93 -6.941 1 97.06 139 GLU A C 1
ATOM 1138 O O . GLU A 1 139 ? -14.031 -11.977 -7.125 1 97.06 139 GLU A O 1
ATOM 1143 N N . LYS A 1 140 ? -13.852 -9.742 -7.164 1 96.69 140 LYS A N 1
ATOM 1144 C CA . LYS A 1 140 ? -15.156 -9.609 -7.816 1 96.69 140 LYS A CA 1
ATOM 1145 C C . LYS A 1 140 ? -15.164 -10.312 -9.172 1 96.69 140 LYS A C 1
ATOM 1147 O O . LYS A 1 140 ? -16.094 -11.039 -9.492 1 96.69 140 LYS A O 1
ATOM 1152 N N . ARG A 1 141 ? -14.117 -10.102 -9.945 1 97.38 141 ARG A N 1
ATOM 1153 C CA . ARG A 1 141 ? -14.031 -10.727 -11.266 1 97.38 141 ARG A CA 1
ATOM 1154 C C . ARG A 1 141 ? -13.961 -12.242 -11.141 1 97.38 141 ARG A C 1
ATOM 1156 O O . ARG A 1 141 ? -14.609 -12.961 -11.906 1 97.38 141 ARG A O 1
ATOM 1163 N N . LEU A 1 142 ? -13.266 -12.719 -10.203 1 97.19 142 LEU A N 1
ATOM 1164 C CA . LEU A 1 142 ? -13.141 -14.156 -9.969 1 97.19 142 LEU A CA 1
ATOM 1165 C C . LEU A 1 142 ? -14.492 -14.773 -9.625 1 97.19 142 LEU A C 1
ATOM 1167 O O . LEU A 1 142 ? -14.828 -15.852 -10.117 1 97.19 142 LEU A O 1
ATOM 1171 N N . GLN A 1 143 ? -15.242 -14.07 -8.773 1 95.5 143 GLN A N 1
ATOM 1172 C CA . GLN A 1 143 ? -16.578 -14.539 -8.406 1 95.5 143 GLN A CA 1
ATOM 1173 C C . GLN A 1 143 ? -17.5 -14.602 -9.625 1 95.5 143 GLN A C 1
ATOM 1175 O O . GLN A 1 143 ? -18.266 -15.547 -9.781 1 95.5 143 GLN A O 1
ATOM 1180 N N . GLU A 1 144 ? -17.391 -13.656 -10.484 1 94.88 144 GLU A N 1
ATOM 1181 C CA . GLU A 1 144 ? -18.219 -13.602 -11.688 1 94.88 144 GLU A CA 1
ATOM 1182 C C . GLU A 1 144 ? -17.906 -14.758 -12.633 1 94.88 144 GLU A C 1
ATOM 1184 O O . GLU A 1 144 ? -18.797 -15.281 -13.297 1 94.88 144 GLU A O 1
ATOM 1189 N N . VAL A 1 145 ? -16.672 -15.156 -12.641 1 93.5 145 VAL A N 1
ATOM 1190 C CA . VAL A 1 145 ? -16.234 -16.172 -13.586 1 93.5 145 VAL A CA 1
ATOM 1191 C C . VAL A 1 145 ? -16.469 -17.562 -12.984 1 93.5 145 VAL A C 1
ATOM 1193 O O . VAL A 1 145 ? -16.953 -18.469 -13.672 1 93.5 145 VAL A O 1
ATOM 1196 N N . PHE A 1 146 ? -16.188 -17.797 -11.688 1 89.5 146 PHE A N 1
ATOM 1197 C CA . PHE A 1 146 ? -16.203 -19.125 -11.094 1 89.5 146 PHE A CA 1
ATOM 1198 C C . PHE A 1 146 ? -17.516 -19.375 -10.352 1 89.5 146 PHE A C 1
ATOM 1200 O O . PHE A 1 146 ? -17.859 -20.531 -10.062 1 89.5 146 PHE A O 1
ATOM 1207 N N . LYS A 1 147 ? -18.188 -18.594 -9.578 1 75.31 147 LYS A N 1
ATOM 1208 C CA . LYS A 1 147 ? -19.484 -18.875 -8.969 1 75.31 147 LYS A CA 1
ATOM 1209 C C . LYS A 1 147 ? -20.578 -18.953 -10.023 1 75.31 147 LYS A C 1
ATOM 1211 O O . LYS A 1 147 ? -21.594 -19.609 -9.82 1 75.31 147 LYS A O 1
ATOM 1216 N N . GLY A 1 148 ? -20.484 -18.25 -11.148 1 54.12 148 GLY A N 1
ATOM 1217 C CA . GLY A 1 148 ? -21.438 -18.656 -12.164 1 54.12 148 GLY A CA 1
ATOM 1218 C C . GLY A 1 148 ? -21.281 -20.109 -12.594 1 54.12 148 GLY A C 1
ATOM 1219 O O . GLY A 1 148 ? -22.016 -20.594 -13.469 1 54.12 148 GLY A O 1
ATOM 1220 N N . GLU A 1 149 ? -20.188 -20.688 -12.219 1 44.84 149 GLU A N 1
ATOM 1221 C CA . GLU A 1 149 ? -20.125 -22.109 -12.523 1 44.84 149 GLU A CA 1
ATOM 1222 C C . GLU A 1 149 ? -20.906 -22.922 -11.492 1 44.84 149 GLU A C 1
ATOM 1224 O O . GLU A 1 149 ? -21.047 -22.516 -10.344 1 44.84 149 GLU A O 1
ATOM 1229 N N . MET B 1 1 ? 29.875 5.562 19.516 1 24.3 1 MET B N 1
ATOM 1230 C CA . MET B 1 1 ? 29.688 6.742 18.688 1 24.3 1 MET B CA 1
ATOM 1231 C C . MET B 1 1 ? 28.219 6.895 18.281 1 24.3 1 MET B C 1
ATOM 1233 O O . MET B 1 1 ? 27.594 5.926 17.875 1 24.3 1 MET B O 1
ATOM 1237 N N . ALA B 1 2 ? 27.328 7.664 18.75 1 30.69 2 ALA B N 1
ATOM 1238 C CA . ALA B 1 2 ? 25.891 7.863 18.578 1 30.69 2 ALA B CA 1
ATOM 1239 C C . ALA B 1 2 ? 25.531 7.992 17.094 1 30.69 2 ALA B C 1
ATOM 1241 O O . ALA B 1 2 ? 26.141 8.773 16.375 1 30.69 2 ALA B O 1
ATOM 1242 N N . SER B 1 3 ? 25.172 7.043 16.344 1 37.16 3 SER B N 1
ATOM 1243 C CA . SER B 1 3 ? 24.969 7.098 14.906 1 37.16 3 SER B CA 1
ATOM 1244 C C . SER B 1 3 ? 24.297 8.398 14.484 1 37.16 3 SER B C 1
ATOM 1246 O O . SER B 1 3 ? 23.266 8.773 15.039 1 37.16 3 SER B O 1
ATOM 1248 N N . LYS B 1 4 ? 24.922 9.461 14.203 1 43.03 4 LYS B N 1
ATOM 1249 C CA . LYS B 1 4 ? 24.484 10.789 13.797 1 43.03 4 LYS B CA 1
ATOM 1250 C C . LYS B 1 4 ? 23.234 10.727 12.922 1 43.03 4 LYS B C 1
ATOM 1252 O O . LYS B 1 4 ? 23.266 10.141 11.836 1 43.03 4 LYS B O 1
ATOM 1257 N N . GLN B 1 5 ? 22.047 10.797 13.547 1 50.19 5 GLN B N 1
ATOM 1258 C CA . GLN B 1 5 ? 20.797 10.875 12.797 1 50.19 5 GLN B CA 1
ATOM 1259 C C . GLN B 1 5 ? 20.906 11.867 11.641 1 50.19 5 GLN B C 1
ATOM 1261 O O . GLN B 1 5 ? 21.453 12.961 11.805 1 50.19 5 GLN B O 1
ATOM 1266 N N . ASP B 1 6 ? 20.859 11.445 10.391 1 65.94 6 ASP B N 1
ATOM 1267 C CA . ASP B 1 6 ? 20.781 12.281 9.195 1 65.94 6 ASP B CA 1
ATOM 1268 C C . ASP B 1 6 ? 19.734 13.383 9.359 1 65.94 6 ASP B C 1
ATOM 1270 O O . ASP B 1 6 ? 18.562 13.102 9.578 1 65.94 6 ASP B O 1
ATOM 1274 N N . PRO B 1 7 ? 20.188 14.648 9.805 1 69.06 7 PRO B N 1
ATOM 1275 C CA . PRO B 1 7 ? 19.25 15.742 10.055 1 69.06 7 PRO B CA 1
ATOM 1276 C C . PRO B 1 7 ? 18.031 15.719 9.125 1 69.06 7 PRO B C 1
ATOM 1278 O O . PRO B 1 7 ? 16.938 16.109 9.516 1 69.06 7 PRO B O 1
ATOM 1281 N N . ASP B 1 8 ? 18.234 15.281 8.023 1 84.44 8 ASP B N 1
ATOM 1282 C CA . ASP B 1 8 ? 17.125 15.188 7.082 1 84.44 8 ASP B CA 1
ATOM 1283 C C . ASP B 1 8 ? 16.109 14.133 7.531 1 84.44 8 ASP B C 1
ATOM 1285 O O . ASP B 1 8 ? 14.906 14.344 7.441 1 84.44 8 ASP B O 1
ATOM 1289 N N . ARG B 1 9 ? 16.688 13.156 8.211 1 91.62 9 ARG B N 1
ATOM 1290 C CA . ARG B 1 9 ? 15.789 12.102 8.664 1 91.62 9 ARG B CA 1
ATOM 1291 C C . ARG B 1 9 ? 14.961 12.562 9.852 1 91.62 9 ARG B C 1
ATOM 1293 O O . ARG B 1 9 ? 13.766 12.258 9.938 1 91.62 9 ARG B O 1
ATOM 1300 N N . ALA B 1 10 ? 15.508 13.258 10.82 1 93.75 10 ALA B N 1
ATOM 1301 C CA . ALA B 1 10 ? 14.797 13.766 11.984 1 93.75 10 ALA B CA 1
ATOM 1302 C C . ALA B 1 10 ? 13.68 14.727 11.57 1 93.75 10 ALA B C 1
ATOM 1304 O O . ALA B 1 10 ? 12.602 14.719 12.164 1 93.75 10 ALA B O 1
ATOM 1305 N N . ARG B 1 11 ? 14.016 15.508 10.617 1 94.44 11 ARG B N 1
ATOM 1306 C CA . ARG B 1 11 ? 13.031 16.453 10.094 1 94.44 11 ARG B CA 1
ATOM 1307 C C . ARG B 1 11 ? 11.844 15.719 9.477 1 94.44 11 ARG B C 1
ATOM 1309 O O . ARG B 1 11 ? 10.695 16.094 9.703 1 94.44 11 ARG B O 1
ATOM 1316 N N . ILE B 1 12 ? 12.062 14.703 8.742 1 97 12 ILE B N 1
ATOM 1317 C CA . ILE B 1 12 ? 11.023 13.914 8.094 1 97 12 ILE B CA 1
ATOM 1318 C C . ILE B 1 12 ? 10.203 13.18 9.148 1 97 12 ILE B C 1
ATOM 1320 O O . ILE B 1 12 ? 8.969 13.148 9.078 1 97 12 ILE B O 1
ATOM 1324 N N . GLN B 1 13 ? 10.906 12.648 10.094 1 97.44 13 GLN B N 1
ATOM 1325 C CA . GLN B 1 13 ? 10.219 11.953 11.172 1 97.44 13 GLN B CA 1
ATOM 1326 C C . GLN B 1 13 ? 9.258 12.883 11.906 1 97.44 13 GLN B C 1
ATOM 1328 O O . GLN B 1 13 ? 8.109 12.523 12.172 1 97.44 13 GLN B O 1
ATOM 1333 N N . LYS B 1 14 ? 9.75 14.016 12.227 1 97.19 14 LYS B N 1
ATOM 1334 C CA . LYS B 1 14 ? 8.914 14.977 12.93 1 97.19 14 LYS B CA 1
ATOM 1335 C C . LYS B 1 14 ? 7.695 15.359 12.086 1 97.19 14 LYS B C 1
ATOM 1337 O O . LYS B 1 14 ? 6.582 15.469 12.609 1 97.19 14 LYS B O 1
ATOM 1342 N N . TRP B 1 15 ? 7.883 15.57 10.805 1 97.94 15 TRP B N 1
ATOM 1343 C CA . TRP B 1 15 ? 6.777 15.891 9.914 1 97.94 15 TRP B CA 1
ATOM 1344 C C . TRP B 1 15 ? 5.73 14.781 9.914 1 97.94 15 TRP B C 1
ATOM 1346 O O . TRP B 1 15 ? 4.527 15.055 9.992 1 97.94 15 TRP B O 1
ATOM 1356 N N . LEU B 1 16 ? 6.152 13.539 9.844 1 98.75 16 LEU B N 1
ATOM 1357 C CA . LEU B 1 16 ? 5.246 12.391 9.859 1 98.75 16 LEU B CA 1
ATOM 1358 C C . LEU B 1 16 ? 4.473 12.328 11.172 1 98.75 16 LEU B C 1
ATOM 1360 O O . LEU B 1 16 ? 3.254 12.141 11.164 1 98.75 16 LEU B O 1
ATOM 1364 N N . GLU B 1 17 ? 5.191 12.469 12.227 1 98.69 17 GLU B N 1
ATOM 1365 C CA . GLU B 1 17 ? 4.562 12.414 13.547 1 98.69 17 GLU B CA 1
ATOM 1366 C C . GLU B 1 17 ? 3.527 13.523 13.711 1 98.69 17 GLU B C 1
ATOM 1368 O O . GLU B 1 17 ? 2.432 13.281 14.227 1 98.69 17 GLU B O 1
ATOM 1373 N N . ASP B 1 18 ? 3.891 1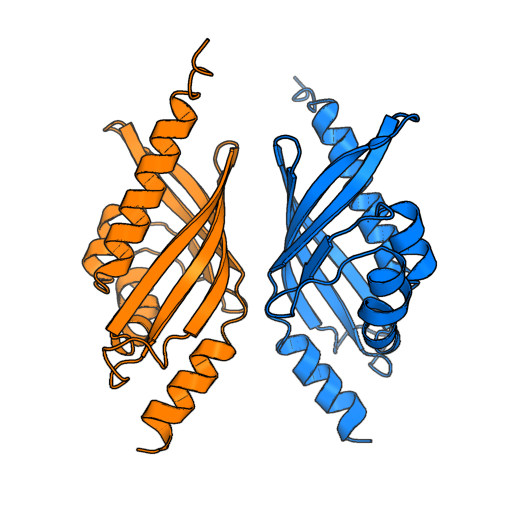4.711 13.281 1 98.62 18 ASP B N 1
ATOM 1374 C CA . ASP B 1 18 ? 2.959 15.828 13.359 1 98.62 18 ASP B CA 1
ATOM 1375 C C . ASP B 1 18 ? 1.751 15.602 12.453 1 98.62 18 ASP B C 1
ATOM 1377 O O . ASP B 1 18 ? 0.621 15.93 12.82 1 98.62 18 ASP B O 1
ATOM 1381 N N . ASN B 1 19 ? 1.992 15.156 11.25 1 98.88 19 ASN B N 1
ATOM 1382 C CA . ASN B 1 19 ? 0.913 14.82 10.328 1 98.88 19 ASN B CA 1
ATOM 1383 C C . ASN B 1 19 ? -0.065 13.828 10.945 1 98.88 19 ASN B C 1
ATOM 1385 O O . ASN B 1 19 ? -1.28 14.016 10.867 1 98.88 19 ASN B O 1
ATOM 1389 N N . HIS B 1 20 ? 0.44 12.773 11.586 1 98.81 20 HIS B N 1
ATOM 1390 C CA . HIS B 1 20 ? -0.401 11.742 12.172 1 98.81 20 HIS B CA 1
ATOM 1391 C C . HIS B 1 20 ? -1.109 12.242 13.422 1 98.81 20 HIS B C 1
ATOM 1393 O O . HIS B 1 20 ? -2.252 11.867 13.688 1 98.81 20 HIS B O 1
ATOM 1399 N N . ALA B 1 21 ? -0.391 13.102 14.195 1 98.81 21 ALA B N 1
ATOM 1400 C CA . ALA B 1 21 ? -1.061 13.734 15.328 1 98.81 21 ALA B CA 1
ATOM 1401 C C . ALA B 1 21 ? -2.244 14.578 14.859 1 98.81 21 ALA B C 1
ATOM 1403 O O . ALA B 1 21 ? -3.301 14.586 15.492 1 98.81 21 ALA B O 1
ATOM 1404 N N . ALA B 1 22 ? -2.047 15.25 13.773 1 98.75 22 ALA B N 1
ATOM 1405 C CA . ALA B 1 22 ? -3.123 16.062 13.219 1 98.75 22 ALA B CA 1
ATOM 1406 C C . ALA B 1 22 ? -4.281 15.203 12.742 1 98.75 22 ALA B C 1
ATOM 1408 O O . ALA B 1 22 ? -5.441 15.477 13.047 1 98.75 22 ALA B O 1
ATOM 1409 N N . SER B 1 23 ? -4.027 14.156 11.992 1 98.69 23 SER B N 1
ATOM 1410 C CA . SER B 1 23 ? -5.098 13.289 11.5 1 98.69 23 SER B CA 1
ATOM 1411 C C . SER B 1 23 ? -5.84 12.617 12.656 1 98.69 23 SER B C 1
ATOM 1413 O O . SER B 1 23 ? -7.039 12.352 12.555 1 98.69 23 SER B O 1
ATOM 1415 N N . ALA B 1 24 ? -5.164 12.43 13.797 1 98.69 24 ALA B N 1
ATOM 1416 C CA . ALA B 1 24 ? -5.75 11.758 14.953 1 98.69 24 ALA B CA 1
ATOM 1417 C C . ALA B 1 24 ? -6.805 12.641 15.617 1 98.69 24 ALA B C 1
ATOM 1419 O O . ALA B 1 24 ? -7.621 12.156 16.406 1 98.69 24 ALA B O 1
ATOM 1420 N N . THR B 1 25 ? -6.797 13.922 15.352 1 98.62 25 THR B N 1
ATOM 1421 C CA . THR B 1 25 ? -7.809 14.812 15.906 1 98.62 25 THR B CA 1
ATOM 1422 C C . THR B 1 25 ? -9.156 14.578 15.227 1 98.62 25 THR B C 1
ATOM 1424 O O . THR B 1 25 ? -10.188 15.062 15.703 1 98.62 25 THR B O 1
ATOM 1427 N N . LEU B 1 26 ? -9.172 13.938 14.133 1 98.62 26 LEU B N 1
ATOM 1428 C CA . LEU B 1 26 ? -10.344 13.625 13.32 1 98.62 26 LEU B CA 1
ATOM 1429 C C . LEU B 1 26 ? -10.984 14.898 12.773 1 98.62 26 LEU B C 1
ATOM 1431 O O . LEU B 1 26 ? -12.172 14.914 12.461 1 98.62 26 LEU B O 1
ATOM 1435 N N . SER B 1 27 ? -10.227 15.961 12.727 1 98.56 27 SER B N 1
ATOM 1436 C CA . SER B 1 27 ? -10.602 17.203 12.062 1 98.56 27 SER B CA 1
ATOM 1437 C C . SER B 1 27 ? -9.938 17.312 10.688 1 98.56 27 SER B C 1
ATOM 1439 O O . SER B 1 27 ? -8.75 17.641 10.594 1 98.56 27 SER B O 1
ATOM 1441 N N . ALA B 1 28 ? -10.742 17.078 9.633 1 98.56 28 ALA B N 1
ATOM 1442 C CA . ALA B 1 28 ? -10.203 17.172 8.273 1 98.56 28 ALA B CA 1
ATOM 1443 C C . ALA B 1 28 ? -9.641 18.562 8.008 1 98.56 28 ALA B C 1
ATOM 1445 O O . ALA B 1 28 ? -8.586 18.703 7.375 1 98.56 28 ALA B O 1
ATOM 1446 N N . SER B 1 29 ? -10.305 19.547 8.484 1 98.38 29 SER B N 1
ATOM 1447 C CA . SER B 1 29 ? -9.859 20.922 8.266 1 98.38 29 SER B CA 1
ATOM 1448 C C . SER B 1 29 ? -8.484 21.172 8.883 1 98.38 29 SER B C 1
ATOM 1450 O O . SER B 1 29 ? -7.578 21.656 8.219 1 98.38 29 SER B O 1
ATOM 1452 N N . HIS B 1 30 ? -8.359 20.828 10.125 1 98.31 30 HIS B N 1
ATOM 1453 C CA . HIS B 1 30 ? -7.086 21.016 10.812 1 98.31 30 HIS B CA 1
ATOM 1454 C C . HIS B 1 30 ? -5.98 20.219 10.133 1 98.31 30 HIS B C 1
ATOM 1456 O O . HIS B 1 30 ? -4.91 20.75 9.836 1 98.31 30 HIS B O 1
ATOM 1462 N N . TRP B 1 31 ? -6.207 18.969 9.812 1 98.69 31 TRP B N 1
ATOM 1463 C CA . TRP B 1 31 ? -5.227 18.078 9.203 1 98.69 31 TRP B CA 1
ATOM 1464 C C . TRP B 1 31 ? -4.828 18.562 7.816 1 98.69 31 TRP B C 1
ATOM 1466 O O . TRP B 1 31 ? -3.662 18.891 7.582 1 98.69 31 TRP B O 1
ATOM 1476 N N . CYS B 1 32 ? -5.754 18.797 6.977 1 98.81 32 CYS B N 1
ATOM 1477 C CA . CYS B 1 32 ? -5.488 19.094 5.574 1 98.81 32 CYS B CA 1
ATOM 1478 C C . CYS B 1 32 ? -4.863 20.484 5.418 1 98.81 32 CYS B C 1
ATOM 1480 O O . CYS B 1 32 ? -3.949 20.656 4.609 1 98.81 32 CYS B O 1
ATOM 1482 N N . ASN B 1 33 ? -5.297 21.438 6.184 1 98.31 33 ASN B N 1
ATOM 1483 C CA . ASN B 1 33 ? -4.785 22.797 6.055 1 98.31 33 ASN B CA 1
ATOM 1484 C C . ASN B 1 33 ? -3.316 22.891 6.461 1 98.31 33 ASN B C 1
ATOM 1486 O O . ASN B 1 33 ? -2.584 23.75 5.969 1 98.31 33 ASN B O 1
ATOM 1490 N N . ASN B 1 34 ? -2.916 22.016 7.266 1 97.69 34 ASN B N 1
ATOM 1491 C CA . ASN B 1 34 ? -1.568 22.141 7.809 1 97.69 34 ASN B CA 1
ATOM 1492 C C . ASN B 1 34 ? -0.577 21.25 7.062 1 97.69 34 ASN B C 1
ATOM 1494 O O . ASN B 1 34 ? 0.63 21.5 7.09 1 97.69 34 ASN B O 1
ATOM 1498 N N . PHE B 1 35 ? -1.043 20.297 6.25 1 98.69 35 PHE B N 1
ATOM 1499 C CA . PHE B 1 35 ? -0.075 19.312 5.773 1 98.69 35 PHE B CA 1
ATOM 1500 C C . PHE B 1 35 ? -0.202 19.125 4.27 1 98.69 35 PHE B C 1
ATOM 1502 O O . PHE B 1 35 ? 0.675 18.531 3.639 1 98.69 35 PHE B O 1
ATOM 1509 N N . PHE B 1 36 ? -1.208 19.641 3.668 1 98.81 36 PHE B N 1
ATOM 1510 C CA . PHE B 1 36 ? -1.413 19.453 2.238 1 98.81 36 PHE B CA 1
ATOM 1511 C C . PHE B 1 36 ? -1.381 20.797 1.502 1 98.81 36 PHE B C 1
ATOM 1513 O O . PHE B 1 36 ? -1.894 21.797 2.002 1 98.81 36 PHE B O 1
ATOM 1520 N N . SER B 1 37 ? -0.766 20.781 0.336 1 98.56 37 SER B N 1
ATOM 1521 C CA . SER B 1 37 ? -0.761 21.969 -0.519 1 98.56 37 SER B CA 1
ATOM 1522 C C . SER B 1 37 ? -2.117 22.172 -1.184 1 98.56 37 SER B C 1
ATOM 1524 O O . SER B 1 37 ? -2.945 21.266 -1.215 1 98.56 37 SER B O 1
ATOM 1526 N N . SER B 1 38 ? -2.332 23.312 -1.775 1 98.38 38 SER B N 1
ATOM 1527 C CA . SER B 1 38 ? -3.605 23.641 -2.404 1 98.38 38 SER B CA 1
ATOM 1528 C C . SER B 1 38 ? -3.863 22.781 -3.631 1 98.38 38 SER B C 1
ATOM 1530 O O . SER B 1 38 ? -5.016 22.516 -3.98 1 98.38 38 SER B O 1
ATOM 1532 N N . ASP B 1 39 ? -2.791 22.297 -4.234 1 98.5 39 ASP B N 1
ATOM 1533 C CA . ASP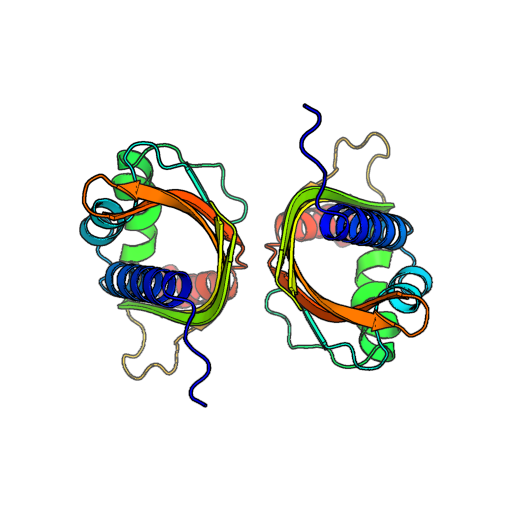 B 1 39 ? -2.906 21.531 -5.469 1 98.5 39 ASP B CA 1
ATOM 1534 C C . ASP B 1 39 ? -2.717 20.031 -5.203 1 98.5 39 ASP B C 1
ATOM 1536 O O . ASP B 1 39 ? -2.328 19.281 -6.102 1 98.5 39 ASP B O 1
ATOM 1540 N N . ILE B 1 40 ? -2.924 19.594 -4.027 1 98.81 40 ILE B N 1
ATOM 1541 C CA . ILE B 1 40 ? -2.734 18.203 -3.629 1 98.81 40 ILE B CA 1
ATOM 1542 C C . ILE B 1 40 ? -3.502 17.281 -4.578 1 98.81 40 ILE B C 1
ATOM 1544 O O . ILE B 1 40 ? -4.617 17.594 -4.996 1 98.81 40 ILE B O 1
ATOM 1548 N N . VAL B 1 41 ? -2.916 16.172 -4.934 1 98.88 41 VAL B N 1
ATOM 1549 C CA . VAL B 1 41 ? -3.568 15.023 -5.57 1 98.88 41 VAL B CA 1
ATOM 1550 C C . VAL B 1 41 ? -3.525 13.82 -4.641 1 98.88 41 VAL B C 1
ATOM 1552 O O . VAL B 1 41 ? -2.451 13.398 -4.203 1 98.88 41 VAL B O 1
ATOM 1555 N N . LEU B 1 42 ? -4.688 13.266 -4.316 1 98.81 42 LEU B N 1
ATOM 1556 C CA . LEU B 1 42 ? -4.809 12.133 -3.412 1 98.81 42 LEU B CA 1
ATOM 1557 C C . LEU B 1 42 ? -5.281 10.891 -4.16 1 98.81 42 LEU B C 1
ATOM 1559 O O . LEU B 1 42 ? -6.352 10.898 -4.773 1 98.81 42 LEU B O 1
ATOM 1563 N N . GLN B 1 43 ? -4.48 9.938 -4.195 1 98.56 43 GLN B N 1
ATOM 1564 C CA . GLN B 1 43 ? -4.871 8.578 -4.574 1 98.56 43 GLN B CA 1
ATOM 1565 C C . GLN B 1 43 ? -5.047 7.695 -3.344 1 98.56 43 GLN B C 1
ATOM 1567 O O . GLN B 1 43 ? -4.074 7.375 -2.656 1 98.56 43 GLN B O 1
ATOM 1572 N N . PHE B 1 44 ? -6.277 7.254 -3.086 1 98.25 44 PHE B N 1
ATOM 1573 C CA . PHE B 1 44 ? -6.582 6.434 -1.923 1 98.25 44 PHE B CA 1
ATOM 1574 C C . PHE B 1 44 ? -7.098 5.062 -2.348 1 98.25 44 PHE B C 1
ATOM 1576 O O . PHE B 1 44 ? -8.266 4.918 -2.721 1 98.25 44 PHE B O 1
ATOM 1583 N N . GLY B 1 45 ? -6.238 4.082 -2.184 1 96.62 45 GLY B N 1
ATOM 1584 C CA . GLY B 1 45 ? -6.617 2.75 -2.625 1 96.62 45 GLY B CA 1
ATOM 1585 C C . GLY B 1 45 ? -7.047 2.703 -4.078 1 96.62 45 GLY B C 1
ATOM 1586 O O . GLY B 1 45 ? -6.316 3.158 -4.961 1 96.62 45 GLY B O 1
ATOM 1587 N N . ASN B 1 46 ? -8.219 2.121 -4.289 1 96.81 46 ASN B N 1
ATOM 1588 C CA . ASN B 1 46 ? -8.727 1.944 -5.645 1 96.81 46 ASN B CA 1
ATOM 1589 C C . ASN B 1 46 ? -9.625 3.104 -6.062 1 96.81 46 ASN B C 1
ATOM 1591 O O . ASN B 1 46 ? -10.164 3.111 -7.172 1 96.81 46 ASN B O 1
ATOM 1595 N N . HIS B 1 47 ? -9.758 4.098 -5.27 1 96.12 47 HIS B N 1
ATOM 1596 C CA . HIS B 1 47 ? -10.625 5.219 -5.594 1 96.12 47 HIS B CA 1
ATOM 1597 C C . HIS B 1 47 ? -10.039 6.062 -6.723 1 96.12 47 HIS B C 1
ATOM 1599 O O . HIS B 1 47 ? -8.812 6.137 -6.875 1 96.12 47 HIS B O 1
ATOM 1605 N N . PRO B 1 48 ? -10.93 6.734 -7.438 1 96.44 48 PRO B N 1
ATOM 1606 C CA . PRO B 1 48 ? -10.398 7.738 -8.359 1 96.44 48 PRO B CA 1
ATOM 1607 C C . PRO B 1 48 ? -9.594 8.828 -7.648 1 96.44 48 PRO B C 1
ATOM 1609 O O . PRO B 1 48 ? -9.891 9.172 -6.504 1 96.44 48 PRO B O 1
ATOM 1612 N N . PRO B 1 49 ? -8.602 9.344 -8.352 1 98.19 49 PRO B N 1
ATOM 1613 C CA . PRO B 1 49 ? -7.832 10.43 -7.73 1 98.19 49 PRO B CA 1
ATOM 1614 C C . PRO B 1 49 ? -8.688 11.648 -7.418 1 98.19 49 PRO B C 1
ATOM 1616 O O . PRO B 1 49 ? -9.586 11.992 -8.195 1 98.19 49 PRO B O 1
ATOM 1619 N N . VAL B 1 50 ? -8.406 12.258 -6.246 1 98.69 50 VAL B N 1
ATOM 1620 C CA . VAL B 1 50 ? -9.055 13.5 -5.824 1 98.69 50 VAL B CA 1
ATOM 1621 C C . VAL B 1 50 ? -8.07 14.664 -5.945 1 98.69 50 VAL B C 1
ATOM 1623 O O . VAL B 1 50 ? -6.973 14.617 -5.391 1 98.69 50 VAL B O 1
ATOM 1626 N N . GLN B 1 51 ? -8.477 15.688 -6.641 1 98.69 51 GLN B N 1
ATOM 1627 C CA . GLN B 1 51 ? -7.578 16.812 -6.887 1 98.69 51 GLN B CA 1
ATOM 1628 C C . GLN B 1 51 ? -8.047 18.062 -6.156 1 98.69 51 GLN B C 1
ATOM 1630 O O . GLN B 1 51 ? -9.234 18.406 -6.195 1 98.69 51 GLN B O 1
ATOM 1635 N N . GLY B 1 52 ? -7.094 18.688 -5.477 1 98.88 52 GLY B N 1
ATOM 1636 C CA . GLY B 1 52 ? -7.367 19.969 -4.855 1 98.88 52 GLY B CA 1
ATOM 1637 C C . GLY B 1 52 ? -7.672 19.859 -3.373 1 98.88 52 GLY B C 1
ATOM 1638 O O . GLY B 1 52 ? -8.398 18.969 -2.943 1 98.88 52 GLY B O 1
ATOM 1639 N N . LEU B 1 53 ? -7.156 20.812 -2.627 1 98.88 53 LEU B N 1
ATOM 1640 C CA . LEU B 1 53 ? -7.273 20.812 -1.174 1 98.88 53 LEU B CA 1
ATOM 1641 C C . LEU B 1 53 ? -8.734 20.859 -0.748 1 98.88 53 LEU B C 1
ATOM 1643 O O . LEU B 1 53 ? -9.148 20.141 0.163 1 98.88 53 LEU B O 1
ATOM 1647 N N . GLU B 1 54 ? -9.523 21.672 -1.339 1 98.69 54 GLU B N 1
ATOM 1648 C CA . GLU B 1 54 ? -10.938 21.797 -0.984 1 98.69 54 GLU B CA 1
ATOM 1649 C C . GLU B 1 54 ? -11.664 20.469 -1.131 1 98.69 54 GLU B C 1
ATOM 1651 O O . GLU B 1 54 ? -12.453 20.078 -0.263 1 98.69 54 GLU B O 1
ATOM 1656 N N . ASN B 1 55 ? -11.445 19.781 -2.203 1 98.81 55 ASN B N 1
ATOM 1657 C CA . ASN B 1 55 ? -12.102 18.484 -2.447 1 98.81 55 ASN B CA 1
ATOM 1658 C C . ASN B 1 55 ? -11.68 17.438 -1.423 1 98.81 55 ASN B C 1
ATOM 1660 O O . ASN B 1 55 ? -12.516 16.703 -0.909 1 98.81 55 ASN B O 1
ATOM 1664 N N . VAL B 1 56 ? -10.383 17.406 -1.108 1 98.81 56 VAL B N 1
ATOM 1665 C CA . VAL B 1 56 ? -9.859 16.438 -0.144 1 98.81 56 VAL B CA 1
ATOM 1666 C C . VAL B 1 56 ? -10.375 16.781 1.253 1 98.81 56 VAL B C 1
ATOM 1668 O O . VAL B 1 56 ? -10.883 15.906 1.962 1 98.81 56 VAL B O 1
ATOM 1671 N N . ARG B 1 57 ? -10.336 18.016 1.589 1 98.81 57 ARG B N 1
ATOM 1672 C CA . ARG B 1 57 ? -10.648 18.531 2.918 1 98.81 57 ARG B CA 1
ATOM 1673 C C . ARG B 1 57 ? -12.156 18.516 3.172 1 98.81 57 ARG B C 1
ATOM 1675 O O . ARG B 1 57 ? -12.602 18.172 4.27 1 98.81 57 ARG B O 1
ATOM 1682 N N . ASP B 1 58 ? -12.93 18.859 2.17 1 98.69 58 ASP B N 1
ATOM 1683 C CA . ASP B 1 58 ? -14.344 19.141 2.41 1 98.69 58 ASP B CA 1
ATOM 1684 C C . ASP B 1 58 ? -15.211 17.969 1.951 1 98.69 58 ASP B C 1
ATOM 1686 O O . ASP B 1 58 ? -16.359 17.828 2.402 1 98.69 58 ASP B O 1
ATOM 1690 N N . HIS B 1 59 ? -14.664 17.125 1.074 1 98.19 59 HIS B N 1
ATOM 1691 C CA . HIS B 1 59 ? -15.555 16.125 0.495 1 98.19 59 HIS B CA 1
ATOM 1692 C C . HIS B 1 59 ? -15.016 14.711 0.728 1 98.19 59 HIS B C 1
ATOM 1694 O O . HIS B 1 59 ? -15.789 13.781 0.985 1 98.19 59 HIS B O 1
ATOM 1700 N N . PHE B 1 60 ? -13.773 14.492 0.665 1 98.5 60 PHE B N 1
ATOM 1701 C CA . PHE B 1 60 ? -13.273 13.125 0.716 1 98.5 60 PHE B CA 1
ATOM 1702 C C . PHE B 1 60 ? -13.18 12.633 2.156 1 98.5 60 PHE B C 1
ATOM 1704 O O . PHE B 1 60 ? -13.75 11.602 2.506 1 98.5 60 PHE B O 1
ATOM 1711 N N . PHE B 1 61 ? -12.445 13.336 3.07 1 98.44 61 PHE B N 1
ATOM 1712 C CA . PHE B 1 61 ? -12.094 12.812 4.387 1 98.44 61 PHE B CA 1
ATOM 1713 C C . PHE B 1 61 ? -13.266 12.969 5.355 1 98.44 61 PHE B C 1
ATOM 1715 O O . PHE B 1 61 ? -13.539 12.07 6.152 1 98.44 61 PHE B O 1
ATOM 1722 N N . PRO B 1 62 ? -14.094 14.062 5.277 1 98.44 62 PRO B N 1
ATOM 1723 C CA . PRO B 1 62 ? -15.07 14.312 6.344 1 98.44 62 PRO B CA 1
ATOM 1724 C C . PRO B 1 62 ? -16.062 13.172 6.508 1 98.44 62 PRO B C 1
ATOM 1726 O O . PRO B 1 62 ? -16.297 12.703 7.625 1 98.44 62 PRO B O 1
ATOM 1729 N N . PRO B 1 63 ? -16.672 12.625 5.453 1 97.31 63 PRO B N 1
ATOM 1730 C CA . PRO B 1 63 ? -17.625 11.539 5.695 1 97.31 63 PRO B CA 1
ATOM 1731 C C . PRO B 1 63 ? -16.969 10.312 6.344 1 97.31 63 PRO B C 1
ATOM 1733 O O . PRO B 1 63 ? -17.641 9.586 7.082 1 97.31 63 PRO B O 1
ATOM 1736 N N . GLN B 1 64 ? -15.703 10.047 6.07 1 96.44 64 GLN B N 1
ATOM 1737 C CA . GLN B 1 64 ? -15 8.906 6.656 1 96.44 64 GLN B CA 1
ATOM 1738 C C . GLN B 1 64 ? -14.648 9.172 8.117 1 96.44 64 GLN B C 1
ATOM 1740 O O . GLN B 1 64 ? -14.914 8.336 8.984 1 96.44 64 GLN B O 1
ATOM 1745 N N . LEU B 1 65 ? -14.133 10.32 8.398 1 98.31 65 LEU B N 1
ATOM 1746 C CA . LEU B 1 65 ? -13.688 10.664 9.75 1 98.31 65 LEU B CA 1
ATOM 1747 C C . LEU B 1 65 ? -14.867 10.805 10.695 1 98.31 65 LEU B C 1
ATOM 1749 O O . LEU B 1 65 ? -14.75 10.539 11.891 1 98.31 65 LEU B O 1
ATOM 1753 N N . ALA B 1 66 ? -16.031 11.172 10.148 1 97.81 66 ALA B N 1
ATOM 1754 C CA . ALA B 1 66 ? -17.234 11.383 10.953 1 97.81 66 ALA B CA 1
ATOM 1755 C C . ALA B 1 66 ? -17.719 10.07 11.57 1 97.81 66 ALA B C 1
ATOM 1757 O O . ALA B 1 66 ? -18.484 10.07 12.539 1 97.81 66 ALA B O 1
ATOM 1758 N N . ARG B 1 67 ? -17.266 8.984 11.055 1 97.88 67 ARG B N 1
ATOM 1759 C CA . ARG B 1 67 ? -17.719 7.672 11.508 1 97.88 67 ARG B CA 1
ATOM 1760 C C . ARG B 1 67 ? -16.766 7.066 12.523 1 97.88 67 ARG B C 1
ATOM 1762 O O . ARG B 1 67 ? -16.984 5.949 12.992 1 97.88 67 ARG B O 1
ATOM 1769 N N . LEU B 1 68 ? -15.75 7.812 12.93 1 98.5 68 LEU B N 1
ATOM 1770 C CA . LEU B 1 68 ? -14.703 7.262 13.781 1 98.5 68 LEU B CA 1
ATOM 1771 C C . LEU B 1 68 ? -14.641 7.996 15.117 1 98.5 68 LEU B C 1
ATOM 1773 O O . LEU B 1 68 ? -14.867 9.203 15.18 1 98.5 68 LEU B O 1
ATOM 1777 N N . ASP B 1 69 ? -14.32 7.258 16.172 1 98.38 69 ASP B N 1
ATOM 1778 C CA . ASP B 1 69 ? -13.922 7.84 17.453 1 98.38 69 ASP B CA 1
ATOM 1779 C C . ASP B 1 69 ? -12.398 7.887 17.594 1 98.38 69 ASP B C 1
ATOM 1781 O O . ASP B 1 69 ? -11.859 8.641 18.391 1 98.38 69 ASP B O 1
ATOM 1785 N N . LEU B 1 70 ? -11.75 7.051 16.781 1 98.69 70 LEU B N 1
ATOM 1786 C CA . LEU B 1 70 ? -10.297 6.973 16.891 1 98.69 70 LEU B CA 1
ATOM 1787 C C . LEU B 1 70 ? -9.68 6.574 15.562 1 98.69 70 LEU B C 1
ATOM 1789 O O . LEU B 1 70 ? -10.18 5.68 14.875 1 98.69 70 LEU B O 1
ATOM 1793 N N . MET B 1 71 ? -8.656 7.227 15.203 1 98.81 71 MET B N 1
ATOM 1794 C CA . MET B 1 71 ? -7.711 6.867 14.156 1 98.81 71 MET B CA 1
ATOM 1795 C C . MET B 1 71 ? -6.285 7.223 14.57 1 98.81 71 MET B C 1
ATOM 1797 O O . MET B 1 71 ? -5.949 8.398 14.703 1 98.81 71 MET B O 1
ATOM 1801 N N . GLU B 1 72 ? -5.484 6.23 14.742 1 98.69 72 GLU B N 1
ATOM 1802 C CA . GLU B 1 72 ? -4.102 6.438 15.172 1 98.69 72 GLU B CA 1
ATOM 1803 C C . GLU B 1 72 ? -3.133 5.652 14.289 1 98.69 72 GLU B C 1
ATOM 1805 O O . GLU B 1 72 ? -3.344 4.469 14.031 1 98.69 72 GLU B O 1
ATOM 1810 N N . HIS B 1 73 ? -2.143 6.363 13.82 1 98.81 73 HIS B N 1
ATOM 1811 C CA . HIS B 1 73 ? -1.104 5.742 13.008 1 98.81 73 HIS B CA 1
ATOM 1812 C C . HIS B 1 73 ? 0.129 5.418 13.844 1 98.81 73 HIS B C 1
ATOM 1814 O O . HIS B 1 73 ? 0.637 6.273 14.57 1 98.81 73 HIS B O 1
ATOM 1820 N N . TYR B 1 74 ? 0.56 4.234 13.766 1 98.44 74 TYR B N 1
ATOM 1821 C CA . TYR B 1 74 ? 1.85 3.805 14.289 1 98.44 74 TYR B CA 1
ATOM 1822 C C . TYR B 1 74 ? 2.855 3.596 13.164 1 98.44 74 TYR B C 1
ATOM 1824 O O . TYR B 1 74 ? 2.666 2.729 12.312 1 98.44 74 TYR B O 1
ATOM 1832 N N . ILE B 1 75 ? 3.91 4.379 13.148 1 98.69 75 ILE B N 1
ATOM 1833 C CA . ILE B 1 75 ? 4.918 4.297 12.094 1 98.69 75 ILE B CA 1
ATOM 1834 C C . ILE B 1 75 ? 5.766 3.043 12.297 1 98.69 75 ILE B C 1
ATOM 1836 O O . ILE B 1 75 ? 6.473 2.916 13.297 1 98.69 75 ILE B O 1
ATOM 1840 N N . GLU B 1 76 ? 5.703 2.143 11.391 1 98.56 76 GLU B N 1
ATOM 1841 C CA . GLU B 1 76 ? 6.566 0.966 11.438 1 98.56 76 GLU B CA 1
ATOM 1842 C C . GLU B 1 76 ? 7.973 1.294 10.945 1 98.56 76 GLU B C 1
ATOM 1844 O O . GLU B 1 76 ? 8.961 0.982 11.617 1 98.56 76 GLU B O 1
ATOM 1849 N N . TYR B 1 77 ? 8.102 1.943 9.773 1 98.5 77 TYR B N 1
ATOM 1850 C CA . TYR B 1 77 ? 9.344 2.477 9.211 1 98.5 77 TYR B CA 1
ATOM 1851 C C . TYR B 1 77 ? 9.047 3.539 8.156 1 98.5 77 TYR B C 1
ATOM 1853 O O . TYR B 1 77 ? 7.906 3.678 7.703 1 98.5 77 TYR B O 1
ATOM 1861 N N . PHE B 1 78 ? 10.062 4.234 7.887 1 98.5 78 PHE B N 1
ATOM 1862 C CA . PHE B 1 78 ? 9.977 5.199 6.797 1 98.5 78 PHE B CA 1
ATOM 1863 C C . PHE B 1 78 ? 11.352 5.465 6.195 1 98.5 78 PHE B C 1
ATOM 1865 O O . PHE B 1 78 ? 12.375 5.172 6.82 1 98.5 78 PHE B O 1
ATOM 1872 N N . ASP B 1 79 ? 11.336 5.93 4.945 1 97.81 79 ASP B N 1
ATOM 1873 C CA . ASP B 1 79 ? 12.516 6.473 4.273 1 97.81 79 ASP B CA 1
ATOM 1874 C C . ASP B 1 79 ? 12.148 7.695 3.434 1 97.81 79 ASP B C 1
ATOM 1876 O O . ASP B 1 79 ? 10.969 7.988 3.232 1 97.81 79 ASP B O 1
ATOM 1880 N N . TYR B 1 80 ? 13.188 8.375 3.146 1 96.44 80 TYR B N 1
ATOM 1881 C CA . TYR B 1 80 ? 13.008 9.586 2.365 1 96.44 80 TYR B CA 1
ATOM 1882 C C . TYR B 1 80 ? 13.961 9.617 1.177 1 96.44 80 TYR B C 1
ATOM 1884 O O . TYR B 1 80 ? 15.18 9.523 1.347 1 96.44 80 TYR B O 1
ATOM 1892 N N . VAL B 1 81 ? 13.383 9.617 -0.003 1 95.94 81 VAL B N 1
ATOM 1893 C CA . VAL B 1 81 ? 14.047 9.891 -1.271 1 95.94 81 VAL B CA 1
ATOM 1894 C C . VAL B 1 81 ? 13.336 11.039 -1.992 1 95.94 81 VAL B C 1
ATOM 1896 O O . VAL B 1 81 ? 12.273 10.836 -2.582 1 95.94 81 VAL B O 1
ATOM 1899 N N . ALA B 1 82 ? 13.992 12.164 -1.947 1 93.81 82 ALA B N 1
ATOM 1900 C CA . ALA B 1 82 ? 13.312 13.344 -2.471 1 93.81 82 ALA B CA 1
ATOM 1901 C C . ALA B 1 82 ? 12.734 13.078 -3.857 1 93.81 82 ALA B C 1
ATOM 1903 O O . ALA B 1 82 ? 13.414 12.516 -4.719 1 93.81 82 ALA B O 1
ATOM 1904 N N . PRO B 1 83 ? 11.547 13.414 -4.008 1 96.56 83 PRO B N 1
ATOM 1905 C CA . PRO B 1 83 ? 10.648 14.172 -3.131 1 96.56 83 PRO B CA 1
ATOM 1906 C C . PRO B 1 83 ? 9.68 13.273 -2.363 1 96.56 83 PRO B C 1
ATOM 1908 O O . PRO B 1 83 ? 8.648 13.75 -1.871 1 96.56 83 PRO B O 1
ATOM 1911 N N . ARG B 1 84 ? 9.93 12 -2.205 1 98.12 84 ARG B N 1
ATOM 1912 C CA . ARG B 1 84 ? 8.969 11.039 -1.675 1 98.12 84 ARG B CA 1
ATOM 1913 C C . ARG B 1 84 ? 9.344 10.617 -0.257 1 98.12 84 ARG B C 1
ATOM 1915 O O . ARG B 1 84 ? 10.484 10.242 0.006 1 98.12 84 ARG B O 1
ATOM 1922 N N . ILE B 1 85 ? 8.359 10.734 0.63 1 98.38 85 ILE B N 1
ATOM 1923 C CA . ILE B 1 85 ? 8.398 10.016 1.896 1 98.38 85 ILE B CA 1
ATOM 1924 C C . ILE B 1 85 ? 7.66 8.688 1.753 1 98.38 85 ILE B C 1
ATOM 1926 O O . ILE B 1 85 ? 6.488 8.656 1.375 1 98.38 85 ILE B O 1
ATOM 1930 N N . TYR B 1 86 ? 8.383 7.613 2 1 98.69 86 TYR B N 1
ATOM 1931 C CA . TYR B 1 86 ? 7.805 6.277 2.08 1 98.69 86 TYR B CA 1
ATOM 1932 C C . TYR B 1 86 ? 7.523 5.891 3.527 1 98.69 86 TYR B C 1
ATOM 1934 O O . TYR B 1 86 ? 8.414 5.965 4.383 1 98.69 86 TYR B O 1
ATOM 1942 N N . GLN B 1 87 ? 6.258 5.453 3.797 1 98.88 87 GLN B N 1
ATOM 1943 C CA . GLN B 1 87 ? 5.953 5.078 5.172 1 98.88 87 GLN B CA 1
ATOM 1944 C C . GLN B 1 87 ? 5.047 3.852 5.219 1 98.88 87 GLN B C 1
ATOM 1946 O O . GLN B 1 87 ? 3.994 3.828 4.578 1 98.88 87 GLN B O 1
ATOM 1951 N N . ALA B 1 88 ? 5.48 2.855 5.949 1 98.88 88 ALA B N 1
ATOM 1952 C CA . ALA B 1 88 ? 4.586 1.805 6.426 1 98.88 88 ALA B CA 1
ATOM 1953 C C . ALA B 1 88 ? 4.07 2.119 7.824 1 98.88 88 ALA B C 1
ATOM 1955 O O . ALA B 1 88 ? 4.82 2.59 8.68 1 98.88 88 ALA B O 1
ATOM 1956 N N . ALA B 1 89 ? 2.799 1.914 7.996 1 98.69 89 ALA B N 1
ATOM 1957 C CA . ALA B 1 89 ? 2.189 2.146 9.305 1 98.69 89 ALA B CA 1
ATOM 1958 C C . ALA B 1 89 ? 1.116 1.104 9.602 1 98.69 89 ALA B C 1
ATOM 1960 O O . ALA B 1 89 ? 0.589 0.467 8.688 1 98.69 89 ALA B O 1
ATOM 1961 N N . ARG B 1 90 ? 0.901 0.881 10.805 1 98.25 90 ARG B N 1
ATOM 1962 C CA . ARG B 1 90 ? -0.312 0.251 11.312 1 98.25 90 ARG B CA 1
ATOM 1963 C C . ARG B 1 90 ? -1.3 1.296 11.82 1 98.25 90 ARG B C 1
ATOM 1965 O O . ARG B 1 90 ? -0.924 2.203 12.57 1 98.25 90 ARG B O 1
ATOM 1972 N N . ILE B 1 91 ? -2.547 1.189 11.43 1 98.81 91 ILE B N 1
ATOM 1973 C CA . ILE B 1 91 ? -3.549 2.176 11.82 1 98.81 91 ILE B CA 1
ATOM 1974 C C . ILE B 1 91 ? -4.59 1.524 12.727 1 98.81 91 ILE B C 1
ATOM 1976 O O . ILE B 1 91 ? -5.164 0.491 12.383 1 98.81 91 ILE B O 1
ATOM 1980 N N . ARG B 1 92 ? -4.785 2.098 13.836 1 98.75 92 ARG B N 1
ATOM 1981 C CA . ARG B 1 92 ? -5.844 1.676 14.75 1 98.75 92 ARG B CA 1
ATOM 1982 C C . ARG B 1 92 ? -7.074 2.561 14.602 1 98.75 92 ARG B C 1
ATOM 1984 O O . ARG B 1 92 ? -6.984 3.785 14.719 1 98.75 92 ARG B O 1
ATOM 1991 N N . TYR B 1 93 ? -8.156 1.907 14.352 1 98.75 93 TYR B N 1
ATOM 1992 C CA . TYR B 1 93 ? -9.43 2.596 14.219 1 98.75 93 TYR B CA 1
ATOM 1993 C C . TYR B 1 93 ? -10.391 2.189 15.328 1 98.75 93 TYR B C 1
ATOM 1995 O O . TYR B 1 93 ? -10.445 1.018 15.711 1 98.75 93 TYR B O 1
ATOM 2003 N N . ARG B 1 94 ? -11.156 3.1 15.805 1 98.75 94 ARG B N 1
ATOM 2004 C CA . ARG B 1 94 ? -12.359 2.855 16.594 1 98.75 94 ARG B CA 1
ATOM 2005 C C . ARG B 1 94 ? -13.578 3.498 15.938 1 98.75 94 ARG B C 1
ATOM 2007 O O . ARG B 1 94 ? -13.609 4.711 15.711 1 98.75 94 ARG B O 1
ATOM 2014 N N . VAL B 1 95 ? -14.516 2.705 15.633 1 98.44 95 VAL B N 1
ATOM 2015 C CA . VAL B 1 95 ? -15.742 3.189 15 1 98.44 95 VAL B CA 1
ATOM 2016 C C . VAL B 1 95 ? -16.594 3.916 16.031 1 98.44 95 VAL B C 1
ATOM 2018 O O . VAL B 1 95 ? -16.672 3.504 17.203 1 98.44 95 VAL B O 1
ATOM 2021 N N . LYS B 1 96 ? -17.172 4.965 15.586 1 97.06 96 LYS B N 1
ATOM 2022 C CA . LYS B 1 96 ? -18.078 5.699 16.469 1 97.06 96 LYS B CA 1
ATOM 2023 C C . LYS B 1 96 ? -19.156 4.789 17.031 1 97.06 96 LYS B C 1
ATOM 2025 O O . LYS B 1 96 ? -19.812 4.059 16.281 1 97.06 96 LYS B O 1
ATOM 2030 N N . GLY B 1 97 ? -19.328 4.766 18.406 1 94.69 97 GLY B N 1
ATOM 2031 C CA . GLY B 1 97 ? -20.328 3.92 19.031 1 94.69 97 GLY B CA 1
ATOM 2032 C C . GLY B 1 97 ? -19.75 2.648 19.609 1 94.69 97 GLY B C 1
ATOM 2033 O O . GLY B 1 97 ? -20.406 1.974 20.406 1 94.69 97 GLY B O 1
ATOM 2034 N N . ASP B 1 98 ? -18.516 2.355 19.266 1 96.5 98 ASP B N 1
ATOM 2035 C CA . ASP B 1 98 ? -17.875 1.161 19.812 1 96.5 98 ASP B CA 1
ATOM 2036 C C . ASP B 1 98 ? -17.453 1.371 21.25 1 96.5 98 ASP B C 1
ATOM 2038 O O . ASP B 1 98 ? -17.438 2.502 21.75 1 96.5 98 ASP B O 1
ATOM 2042 N N . ASP B 1 99 ? -17.094 0.247 21.906 1 94.69 99 ASP B N 1
ATOM 2043 C CA . ASP B 1 99 ? -16.656 0.224 23.297 1 94.69 99 ASP B CA 1
ATOM 2044 C C . ASP B 1 99 ? -15.391 1.061 23.5 1 94.69 99 ASP B C 1
ATOM 2046 O O . ASP B 1 99 ? -14.383 0.841 22.812 1 94.69 99 ASP B O 1
ATOM 2050 N N . PRO B 1 100 ? -15.359 1.996 24.375 1 95.31 100 PRO B N 1
ATOM 2051 C CA . PRO B 1 100 ? -14.219 2.891 24.562 1 95.31 100 PRO B CA 1
ATOM 2052 C C . PRO B 1 100 ? -13 2.172 25.141 1 95.31 100 PRO B C 1
ATOM 2054 O O . PRO B 1 100 ? -11.898 2.727 25.141 1 95.31 100 PRO B O 1
ATOM 2057 N N . SER B 1 101 ? -13.164 0.958 25.641 1 96.62 101 SER B N 1
ATOM 2058 C CA . SER B 1 101 ? -12.039 0.192 26.156 1 96.62 101 SER B CA 1
ATOM 2059 C C . SER B 1 101 ? -11.117 -0.261 25.031 1 96.62 101 SER B C 1
ATOM 2061 O O . SER B 1 101 ? -9.969 -0.644 25.281 1 96.62 101 SER B O 1
ATOM 2063 N N . GLY B 1 102 ? -11.633 -0.313 23.797 1 96.69 102 GLY B N 1
ATOM 2064 C CA . GLY B 1 102 ? -10.82 -0.674 22.656 1 96.69 102 GLY B CA 1
ATOM 2065 C C . GLY B 1 102 ? -10.953 -2.133 22.266 1 96.69 102 GLY B C 1
ATOM 2066 O O . GLY B 1 102 ? -10.219 -2.621 21.406 1 96.69 102 GLY B O 1
ATOM 2067 N N . LYS B 1 103 ? -11.914 -2.832 22.844 1 96.5 103 LYS B N 1
ATOM 2068 C CA . LYS B 1 103 ? -12.031 -4.258 22.562 1 96.5 103 LYS B CA 1
ATOM 2069 C C . LYS B 1 103 ? -12.461 -4.5 21.109 1 96.5 103 LYS B C 1
ATOM 2071 O O . LYS B 1 103 ? -12.188 -5.562 20.547 1 96.5 103 LYS B O 1
ATOM 2076 N N . ASP B 1 104 ? -13.109 -3.488 20.453 1 97 104 ASP B N 1
ATOM 2077 C CA . ASP B 1 104 ? -13.633 -3.627 19.094 1 97 104 ASP B CA 1
ATOM 2078 C C . ASP B 1 104 ? -12.75 -2.893 18.094 1 97 104 ASP B C 1
ATOM 2080 O O . ASP B 1 104 ? -13.102 -2.775 16.922 1 97 104 ASP B O 1
ATOM 2084 N N . ASP B 1 105 ? -11.641 -2.348 18.578 1 98.56 105 ASP B N 1
ATOM 2085 C CA . ASP B 1 105 ? -10.766 -1.604 17.688 1 98.56 105 ASP B CA 1
ATOM 2086 C C . ASP B 1 105 ? -10.273 -2.49 16.547 1 98.56 105 ASP B C 1
ATOM 2088 O O . ASP B 1 105 ? -10.078 -3.693 16.719 1 98.56 105 ASP B O 1
ATOM 2092 N N . VAL B 1 106 ? -10.109 -1.871 15.398 1 98.25 106 VAL B N 1
ATOM 2093 C CA . VAL B 1 106 ? -9.602 -2.537 14.203 1 98.25 106 VAL B CA 1
ATOM 2094 C C . VAL B 1 106 ? -8.211 -2.002 13.859 1 98.25 106 VAL B C 1
ATOM 2096 O O . VAL B 1 106 ? -7.992 -0.788 13.852 1 98.25 106 VAL B O 1
ATOM 2099 N N . GLU B 1 107 ? -7.305 -2.84 13.664 1 98.06 107 GLU B N 1
ATOM 2100 C CA . GLU B 1 107 ? -5.961 -2.451 13.25 1 98.06 107 GLU B CA 1
ATOM 2101 C C . GLU B 1 107 ? -5.641 -2.977 11.852 1 98.06 107 GLU B C 1
ATOM 2103 O O . GLU B 1 107 ? -5.805 -4.168 11.578 1 98.06 107 GLU B O 1
ATOM 2108 N N . ILE B 1 108 ? -5.18 -2.082 10.992 1 98.19 108 ILE B N 1
ATOM 2109 C CA . ILE B 1 108 ? -4.93 -2.412 9.594 1 98.19 108 ILE B CA 1
ATOM 2110 C C . ILE B 1 108 ? -3.547 -1.914 9.18 1 98.19 108 ILE B C 1
ATOM 2112 O O . ILE B 1 108 ? -3.182 -0.772 9.469 1 98.19 108 ILE B O 1
ATOM 2116 N N . PRO B 1 109 ? -2.754 -2.766 8.547 1 98.19 109 PRO B N 1
ATOM 2117 C CA . PRO B 1 109 ? -1.533 -2.229 7.941 1 98.19 109 PRO B CA 1
ATOM 2118 C C . PRO B 1 109 ? -1.812 -1.365 6.715 1 98.19 109 PRO B C 1
ATOM 2120 O O . PRO B 1 109 ? -2.773 -1.618 5.984 1 98.19 109 PRO B O 1
ATOM 2123 N N . GLY B 1 110 ? -1.049 -0.361 6.473 1 98.44 110 GLY B N 1
ATOM 2124 C CA . GLY B 1 110 ? -1.125 0.496 5.301 1 98.44 110 GLY B CA 1
ATOM 2125 C C . GLY B 1 110 ? 0.217 1.077 4.898 1 98.44 110 GLY B C 1
ATOM 2126 O O . GLY B 1 110 ? 1.194 0.971 5.641 1 98.44 110 GLY B O 1
ATOM 2127 N N . PHE B 1 111 ? 0.312 1.55 3.713 1 98.94 111 PHE B N 1
ATOM 2128 C CA . PHE B 1 111 ? 1.494 2.219 3.182 1 98.94 111 PHE B CA 1
ATOM 2129 C C . PHE B 1 111 ? 1.114 3.523 2.492 1 98.94 111 PHE B C 1
ATOM 2131 O O . PHE B 1 111 ? 0.108 3.588 1.783 1 98.94 111 PHE B O 1
ATOM 2138 N N . ALA B 1 112 ? 1.889 4.535 2.672 1 98.88 112 ALA B N 1
ATOM 2139 C CA . ALA B 1 112 ? 1.656 5.805 1.991 1 98.88 112 ALA B CA 1
ATOM 2140 C C . ALA B 1 112 ? 2.949 6.352 1.395 1 98.88 112 ALA B C 1
ATOM 2142 O O . ALA B 1 112 ? 4.02 6.219 1.99 1 98.88 112 ALA B O 1
ATOM 2143 N N . THR B 1 113 ? 2.852 6.906 0.258 1 98.88 113 THR B N 1
ATOM 2144 C CA . THR B 1 113 ? 3.885 7.754 -0.328 1 98.88 113 THR B CA 1
ATOM 2145 C C . THR B 1 113 ? 3.455 9.219 -0.316 1 98.88 113 THR B C 1
ATOM 2147 O O . THR B 1 113 ? 2.436 9.578 -0.909 1 98.88 113 THR B O 1
ATOM 2150 N N . PHE B 1 114 ? 4.215 10.047 0.378 1 98.88 114 PHE B N 1
ATOM 2151 C CA . PHE B 1 114 ? 3.98 11.484 0.4 1 98.88 114 PHE B CA 1
ATOM 2152 C C . PHE B 1 114 ? 4.992 12.211 -0.478 1 98.88 114 PHE B C 1
ATOM 2154 O O . PHE B 1 114 ? 6.199 12.148 -0.228 1 98.88 114 PHE B O 1
ATOM 2161 N N . TYR B 1 115 ? 4.527 12.82 -1.523 1 98.81 115 TYR B N 1
ATOM 2162 C CA . TYR B 1 115 ? 5.363 13.758 -2.26 1 98.81 115 TYR B CA 1
ATOM 2163 C C . TYR B 1 115 ? 5.367 15.125 -1.587 1 98.81 115 TYR B C 1
ATOM 2165 O O . TYR B 1 115 ? 4.316 15.758 -1.445 1 98.81 115 TYR B O 1
ATOM 2173 N N . VAL B 1 116 ? 6.598 15.531 -1.214 1 98.38 116 VAL B N 1
ATOM 2174 C CA . VAL B 1 116 ? 6.652 16.75 -0.407 1 98.38 116 VAL B CA 1
ATOM 2175 C C . VAL B 1 116 ? 7.582 17.766 -1.07 1 98.38 116 VAL B C 1
ATOM 2177 O O . VAL B 1 116 ? 8.445 17.391 -1.868 1 98.38 116 VAL B O 1
ATOM 2180 N N . ARG B 1 117 ? 7.336 18.938 -0.758 1 97.44 117 ARG B N 1
ATOM 2181 C CA . ARG B 1 117 ? 8.227 20.031 -1.114 1 97.44 117 ARG B CA 1
ATOM 2182 C C . ARG B 1 117 ? 8.406 21 0.056 1 97.44 117 ARG B C 1
ATOM 2184 O O . ARG B 1 117 ? 7.57 21.047 0.964 1 97.44 117 ARG B O 1
ATOM 2191 N N . GLU B 1 118 ? 9.484 21.688 -0.026 1 94.88 118 GLU B N 1
ATOM 2192 C CA . GLU B 1 118 ? 9.789 22.641 1.036 1 94.88 118 GLU B CA 1
ATOM 2193 C C . GLU B 1 118 ? 9.031 23.953 0.842 1 94.88 118 GLU B C 1
ATOM 2195 O O . GLU B 1 118 ? 8.922 24.453 -0.279 1 94.88 118 GLU B O 1
ATOM 2200 N N . LYS B 1 119 ? 8.547 24.422 1.961 1 94.06 119 LYS B N 1
ATOM 2201 C CA . LYS B 1 119 ? 7.922 25.75 1.991 1 94.06 119 LYS B CA 1
ATOM 2202 C C . LYS B 1 119 ? 8.953 26.844 2.244 1 94.06 119 LYS B C 1
ATOM 2204 O O . LYS B 1 119 ? 10.117 26.547 2.521 1 94.06 119 LYS B O 1
ATOM 2209 N N . GLU B 1 120 ? 8.453 28.047 2.141 1 90.94 120 GLU B N 1
ATOM 2210 C CA . GLU B 1 120 ? 9.32 29.203 2.367 1 90.94 120 GLU B CA 1
ATOM 2211 C C . GLU B 1 120 ? 9.867 29.219 3.795 1 90.94 120 GLU B C 1
ATOM 2213 O O . GLU B 1 120 ? 11 29.625 4.031 1 90.94 120 GLU B O 1
ATOM 2218 N N . ASP B 1 121 ? 9.094 28.672 4.727 1 90.5 121 ASP B N 1
ATOM 2219 C CA . ASP B 1 121 ? 9.484 28.703 6.133 1 90.5 121 ASP B CA 1
ATOM 2220 C C . ASP B 1 121 ? 10.305 27.469 6.508 1 90.5 121 ASP B C 1
ATOM 2222 O O . ASP B 1 121 ? 10.641 27.281 7.68 1 90.5 121 ASP B O 1
ATOM 2226 N N . GLY B 1 122 ? 10.555 26.625 5.586 1 88.75 122 GLY B N 1
ATOM 2227 C CA . GLY B 1 122 ? 11.383 25.453 5.828 1 88.75 122 GLY B CA 1
ATOM 2228 C C . GLY B 1 122 ? 10.578 24.203 6.129 1 88.75 122 GLY B C 1
ATOM 2229 O O . GLY B 1 122 ? 11.125 23.109 6.188 1 88.75 122 GLY B O 1
ATOM 2230 N N . GLY B 1 123 ? 9.305 24.375 6.305 1 93.56 123 GLY B N 1
ATOM 2231 C CA . GLY B 1 123 ? 8.438 23.234 6.555 1 93.56 123 GLY B CA 1
ATOM 2232 C C . GLY B 1 123 ? 8.141 22.438 5.301 1 93.56 123 GLY B C 1
ATOM 2233 O O . GLY B 1 123 ? 8.438 22.875 4.188 1 93.56 123 GLY B O 1
ATOM 2234 N N . LEU B 1 124 ? 7.664 21.281 5.449 1 97.06 124 LEU B N 1
ATOM 2235 C CA . LEU B 1 124 ? 7.277 20.422 4.336 1 97.06 124 LEU B CA 1
ATOM 2236 C C . LEU B 1 124 ? 5.766 20.453 4.121 1 97.06 124 LEU B C 1
ATOM 2238 O O . LEU B 1 124 ? 5 20.547 5.082 1 97.06 124 LEU B O 1
ATOM 2242 N N . ILE B 1 125 ? 5.434 20.422 2.883 1 98.31 125 ILE B N 1
ATOM 2243 C CA . ILE B 1 125 ? 4.027 20.328 2.516 1 98.31 125 ILE B CA 1
ATOM 2244 C C . ILE B 1 125 ? 3.832 19.219 1.487 1 98.31 125 ILE B C 1
ATOM 2246 O O . ILE B 1 125 ? 4.66 19.047 0.59 1 98.31 125 ILE B O 1
ATOM 2250 N N . CYS B 1 126 ? 2.836 18.5 1.595 1 98.81 126 CYS B N 1
ATOM 2251 C CA . CYS B 1 126 ? 2.537 17.375 0.714 1 98.81 126 CYS B CA 1
ATOM 2252 C C . CYS B 1 126 ? 1.678 17.828 -0.464 1 98.81 126 CYS B C 1
ATOM 2254 O O . CYS B 1 126 ? 0.61 18.406 -0.273 1 98.81 126 CYS B O 1
ATOM 2256 N N . TYR B 1 127 ? 2.168 17.5 -1.676 1 98.81 127 TYR B N 1
ATOM 2257 C CA . TYR B 1 127 ? 1.411 17.938 -2.848 1 98.81 127 TYR B CA 1
ATOM 2258 C C . TYR B 1 127 ? 0.849 16.734 -3.602 1 98.81 127 TYR B C 1
ATOM 2260 O O . TYR B 1 127 ? 0.041 16.891 -4.52 1 98.81 127 TYR B O 1
ATOM 2268 N N . ARG B 1 128 ? 1.214 15.578 -3.273 1 98.88 128 ARG B N 1
ATOM 2269 C CA . ARG B 1 128 ? 0.649 14.32 -3.752 1 98.88 128 ARG B CA 1
ATOM 2270 C C . ARG B 1 128 ? 0.741 13.234 -2.682 1 98.88 128 ARG B C 1
ATOM 2272 O O . ARG B 1 128 ? 1.751 13.133 -1.984 1 98.88 128 ARG B O 1
ATOM 2279 N N . MET B 1 129 ? -0.268 12.516 -2.516 1 98.94 129 MET B N 1
ATOM 2280 C CA . MET B 1 129 ? -0.324 11.414 -1.557 1 98.94 129 MET B CA 1
ATOM 2281 C C . MET B 1 129 ? -0.956 10.18 -2.186 1 98.94 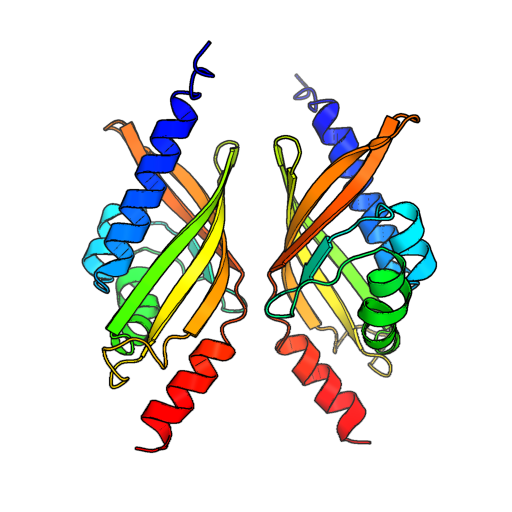129 MET B C 1
ATOM 2283 O O . MET B 1 129 ? -1.994 10.266 -2.842 1 98.94 129 MET B O 1
ATOM 2287 N N . GLU B 1 130 ? -0.307 9.102 -2.066 1 98.88 130 GLU B N 1
ATOM 2288 C CA . GLU B 1 130 ? -0.824 7.797 -2.479 1 98.88 130 GLU B CA 1
ATOM 2289 C C . GLU B 1 130 ? -0.902 6.836 -1.294 1 98.88 130 GLU B C 1
ATOM 2291 O O . GLU B 1 130 ? 0.08 6.652 -0.572 1 98.88 130 GLU B O 1
ATOM 2296 N N . VAL B 1 131 ? -2.076 6.336 -1.041 1 98.88 131 VAL B N 1
ATOM 2297 C CA . VAL B 1 131 ? -2.312 5.422 0.073 1 98.88 131 VAL B CA 1
ATOM 2298 C C . VAL B 1 131 ? -2.688 4.043 -0.461 1 98.88 131 VAL B C 1
ATOM 2300 O O . VAL B 1 131 ? -3.578 3.916 -1.304 1 98.88 131 VAL B O 1
ATOM 2303 N N . PHE B 1 132 ? -2.037 3.049 -0.021 1 98.81 132 PHE B N 1
ATOM 2304 C CA . PHE B 1 132 ? -2.297 1.648 -0.337 1 98.81 132 PHE B CA 1
ATOM 2305 C C . PHE B 1 132 ? -2.748 0.888 0.904 1 98.81 132 PHE B C 1
ATOM 2307 O O . PHE B 1 132 ? -1.971 0.704 1.843 1 98.81 132 PHE B O 1
ATOM 2314 N N . ILE B 1 133 ? -3.949 0.486 0.892 1 98.44 133 ILE B N 1
ATOM 2315 C CA . ILE B 1 133 ? -4.562 -0.097 2.08 1 98.44 133 ILE B CA 1
ATOM 2316 C C . ILE B 1 133 ? -5.742 -0.977 1.673 1 98.44 133 ILE B C 1
ATOM 2318 O O . ILE B 1 133 ? -6.418 -0.701 0.678 1 98.44 133 ILE B O 1
ATOM 2322 N N . ASP B 1 134 ? -5.922 -2.09 2.32 1 97.81 134 ASP B N 1
ATOM 2323 C CA . ASP B 1 134 ? -7.133 -2.902 2.271 1 97.81 134 ASP B CA 1
ATOM 2324 C C . ASP B 1 134 ? -8.039 -2.607 3.463 1 97.81 134 ASP B C 1
ATOM 2326 O O . ASP B 1 134 ? -7.812 -3.111 4.566 1 97.81 134 ASP B O 1
ATOM 2330 N N . SER B 1 135 ? -9.094 -1.842 3.244 1 97.44 135 SER B N 1
ATOM 2331 C CA . SER B 1 135 ? -9.906 -1.271 4.309 1 97.44 135 SER B CA 1
ATOM 2332 C C . SER B 1 135 ? -11.031 -2.217 4.711 1 97.44 135 SER B C 1
ATOM 2334 O O . SER B 1 135 ? -11.891 -1.859 5.52 1 97.44 135 SER B O 1
ATOM 2336 N N . ARG B 1 136 ? -11.125 -3.424 4.273 1 97 136 ARG B N 1
ATOM 2337 C CA . ARG B 1 136 ? -12.234 -4.352 4.465 1 97 136 ARG B CA 1
ATOM 2338 C C . ARG B 1 136 ? -12.492 -4.594 5.945 1 97 136 ARG B C 1
ATOM 2340 O O . ARG B 1 136 ? -13.648 -4.582 6.387 1 97 136 ARG B O 1
ATOM 2347 N N . PRO B 1 137 ? -11.398 -4.777 6.785 1 97.56 137 PRO B N 1
ATOM 2348 C CA . PRO B 1 137 ? -11.688 -4.992 8.203 1 97.56 137 PRO B CA 1
ATOM 2349 C C . PRO B 1 137 ? -12.438 -3.824 8.836 1 97.56 137 PRO B C 1
ATOM 2351 O O . PRO B 1 137 ? -13.336 -4.035 9.656 1 97.56 137 PRO B O 1
ATOM 2354 N N . LEU B 1 138 ? -12.109 -2.602 8.469 1 97.94 138 LEU B N 1
ATOM 2355 C CA . LEU B 1 138 ? -12.805 -1.43 9 1 97.94 138 LEU B CA 1
ATOM 2356 C C . LEU B 1 138 ? -14.234 -1.362 8.469 1 97.94 138 LEU B C 1
ATOM 2358 O O . LEU B 1 138 ? -15.164 -1.061 9.219 1 97.94 138 LEU B O 1
ATOM 2362 N N . GLU B 1 139 ? -14.391 -1.64 7.184 1 97 139 GLU B N 1
ATOM 2363 C CA . GLU B 1 139 ? -15.719 -1.611 6.578 1 97 139 GLU B CA 1
ATOM 2364 C C . GLU B 1 139 ? -16.641 -2.633 7.23 1 97 139 GLU B C 1
ATOM 2366 O O . GLU B 1 139 ? -17.828 -2.357 7.445 1 97 139 GLU B O 1
ATOM 2371 N N . LYS B 1 140 ? -16.094 -3.775 7.461 1 96.69 140 LYS B N 1
ATOM 2372 C CA . LYS B 1 140 ? -16.875 -4.793 8.156 1 96.69 140 LYS B CA 1
ATOM 2373 C C . LYS B 1 140 ? -17.344 -4.293 9.516 1 96.69 140 LYS B C 1
ATOM 2375 O O . LYS B 1 140 ? -18.516 -4.461 9.875 1 96.69 140 LYS B O 1
ATOM 2380 N N . ARG B 1 141 ? -16.453 -3.676 10.258 1 97.44 141 ARG B N 1
ATOM 2381 C CA . ARG B 1 141 ? -16.797 -3.154 11.57 1 97.44 141 ARG B CA 1
ATOM 2382 C C . ARG B 1 141 ? -17.859 -2.057 11.461 1 97.44 141 ARG B C 1
ATOM 2384 O O . ARG B 1 141 ? -18.797 -2.016 12.258 1 97.44 141 ARG B O 1
ATOM 2391 N N . LEU B 1 142 ? -17.734 -1.239 10.516 1 97.19 142 LEU B N 1
ATOM 2392 C CA . LEU B 1 142 ? -18.688 -0.159 10.289 1 97.19 142 LEU B CA 1
ATOM 2393 C C . LEU B 1 142 ? -20.078 -0.714 10 1 97.19 142 LEU B C 1
ATOM 2395 O O . LEU B 1 142 ? -21.078 -0.203 10.516 1 97.19 142 LEU B O 1
ATOM 2399 N N . GLN B 1 143 ? -20.141 -1.762 9.172 1 95.56 143 GLN B N 1
ATOM 2400 C CA . GLN B 1 143 ? -21.406 -2.406 8.852 1 95.56 143 GLN B CA 1
ATOM 2401 C C . GLN B 1 143 ? -22.047 -3.004 10.102 1 95.56 143 GLN B C 1
ATOM 2403 O O . GLN B 1 143 ? -23.25 -2.906 10.297 1 95.56 143 GLN B O 1
ATOM 2408 N N . GLU B 1 144 ? -21.266 -3.559 10.953 1 95 144 GLU B N 1
ATOM 2409 C CA . GLU B 1 144 ? -21.766 -4.176 12.18 1 95 144 GLU B CA 1
ATOM 2410 C C . GLU B 1 144 ? -22.344 -3.131 13.133 1 95 144 GLU B C 1
ATOM 2412 O O . GLU B 1 144 ? -23.312 -3.398 13.836 1 95 144 GLU B O 1
ATOM 2417 N N . VAL B 1 145 ? -21.766 -1.966 13.094 1 93.62 145 VAL B N 1
ATOM 2418 C CA . VAL B 1 145 ? -22.172 -0.925 14.031 1 93.62 145 VAL B CA 1
ATOM 2419 C C . VAL B 1 145 ? -23.359 -0.139 13.453 1 93.62 145 VAL B C 1
ATOM 2421 O O . VAL B 1 145 ? -24.312 0.154 14.164 1 93.62 145 VAL B O 1
ATOM 2424 N N . PHE B 1 146 ? -23.375 0.19 12.164 1 89.56 146 PHE B N 1
ATOM 2425 C CA . PHE B 1 146 ? -24.359 1.095 11.586 1 89.56 146 PHE B CA 1
ATOM 2426 C C . PHE B 1 146 ? -25.453 0.315 10.891 1 89.56 146 PHE B C 1
ATOM 2428 O O . PHE B 1 146 ? -26.531 0.858 10.617 1 89.56 146 PHE B O 1
ATOM 2435 N N . LYS B 1 147 ? -25.406 -0.696 10.086 1 74.81 147 LYS B N 1
ATOM 2436 C CA . LYS B 1 147 ? -26.516 -1.436 9.484 1 74.81 147 LYS B CA 1
ATOM 2437 C C . LYS B 1 147 ? -27.312 -2.186 10.555 1 74.81 147 LYS B C 1
ATOM 2439 O O . LYS B 1 147 ? -28.5 -2.488 10.352 1 74.81 147 LYS B O 1
ATOM 2444 N N . GLY B 1 148 ? -26.75 -2.582 11.664 1 53.94 148 GLY B N 1
ATOM 2445 C CA . GLY B 1 148 ? -27.75 -2.977 12.648 1 53.94 148 GLY B CA 1
ATOM 2446 C C . GLY B 1 148 ? -28.703 -1.854 13.016 1 53.94 148 GLY B C 1
ATOM 2447 O O . GLY B 1 148 ? -29.578 -2.027 13.867 1 53.94 148 GLY B O 1
ATOM 2448 N N . GLU B 1 149 ? -28.375 -0.679 12.625 1 43.56 149 GLU B N 1
ATOM 2449 C CA . GLU B 1 149 ? -29.375 0.347 12.906 1 43.56 149 GLU B CA 1
ATOM 2450 C C . GLU B 1 149 ? -30.469 0.351 11.852 1 43.56 149 GLU B C 1
ATOM 2452 O O . GLU B 1 149 ? -30.25 -0.039 10.711 1 43.56 149 GLU B O 1
#